Protein AF-A0A3D8RU20-F1 (afdb_monomer)

Structure (mmCIF, N/CA/C/O backbone):
data_AF-A0A3D8RU20-F1
#
_entry.id   AF-A0A3D8RU20-F1
#
loop_
_atom_site.group_PDB
_atom_site.id
_atom_site.type_symbol
_atom_site.label_atom_id
_atom_site.label_alt_id
_atom_site.label_comp_id
_atom_site.label_asym_id
_atom_site.label_entity_id
_atom_site.label_seq_id
_atom_site.pdbx_PDB_ins_code
_atom_site.Cartn_x
_atom_site.Cartn_y
_atom_site.Cartn_z
_atom_site.occupancy
_atom_site.B_iso_or_equiv
_atom_site.auth_seq_id
_atom_site.auth_comp_id
_atom_site.auth_asym_id
_atom_site.auth_atom_id
_atom_site.pdbx_PDB_model_num
ATOM 1 N N . MET A 1 1 ? 25.509 14.868 23.392 1.00 33.69 1 MET A N 1
ATOM 2 C CA . MET A 1 1 ? 24.143 14.525 22.957 1.00 33.69 1 MET A CA 1
ATOM 3 C C . MET A 1 1 ? 24.293 13.916 21.586 1.00 33.69 1 MET A C 1
ATOM 5 O O . MET A 1 1 ? 24.404 14.651 20.616 1.00 33.69 1 MET A O 1
ATOM 9 N N . GLU A 1 2 ? 24.450 12.599 21.534 1.00 31.25 2 GLU A N 1
ATOM 10 C CA . GLU A 1 2 ? 24.394 11.876 20.267 1.00 31.25 2 GLU A CA 1
ATOM 11 C C . GLU A 1 2 ? 22.941 11.932 19.803 1.00 31.25 2 GLU A C 1
ATOM 13 O O . GLU A 1 2 ? 22.034 11.571 20.554 1.00 31.25 2 GLU A O 1
ATOM 18 N N . ALA A 1 3 ? 22.708 12.494 18.618 1.00 33.75 3 ALA A N 1
ATOM 19 C CA . ALA A 1 3 ? 21.417 12.387 17.970 1.00 33.75 3 ALA A CA 1
ATOM 20 C C . ALA A 1 3 ? 21.208 10.898 17.687 1.00 33.75 3 ALA A C 1
ATOM 22 O O . ALA A 1 3 ? 21.936 10.328 16.879 1.00 33.75 3 ALA A O 1
ATOM 23 N N . THR A 1 4 ? 20.275 10.259 18.393 1.00 39.59 4 THR A N 1
ATOM 24 C CA . THR A 1 4 ? 19.765 8.935 18.028 1.00 39.59 4 THR A CA 1
ATOM 25 C C . THR A 1 4 ? 19.354 9.009 16.564 1.00 39.59 4 THR A C 1
ATOM 27 O O . THR A 1 4 ? 18.347 9.641 16.245 1.00 39.59 4 THR A O 1
ATOM 30 N N . GLN A 1 5 ? 20.177 8.448 15.676 1.00 48.97 5 GLN A N 1
ATOM 31 C CA . GLN A 1 5 ? 19.834 8.302 14.270 1.00 48.97 5 GLN A CA 1
ATOM 32 C C . GLN A 1 5 ? 18.537 7.499 14.219 1.00 48.97 5 GLN A C 1
ATOM 34 O O . GLN A 1 5 ? 18.456 6.382 14.730 1.00 48.97 5 GLN A O 1
ATOM 39 N N . PHE A 1 6 ? 17.496 8.139 13.705 1.00 54.12 6 PHE A N 1
ATOM 40 C CA . PHE A 1 6 ? 16.166 7.572 13.584 1.00 54.12 6 PHE A CA 1
ATOM 41 C C . PHE A 1 6 ? 16.226 6.550 12.449 1.00 54.12 6 PHE A C 1
ATOM 43 O O . PHE A 1 6 ? 16.264 6.942 11.285 1.00 54.12 6 PHE A O 1
ATOM 50 N N . THR A 1 7 ? 16.342 5.260 12.774 1.00 73.94 7 THR A N 1
ATOM 51 C CA . THR A 1 7 ? 16.378 4.214 11.745 1.00 73.94 7 THR A CA 1
ATOM 52 C C . THR A 1 7 ? 14.969 3.662 11.492 1.00 73.94 7 THR A C 1
ATOM 54 O O . THR A 1 7 ? 14.186 3.541 12.443 1.00 73.94 7 THR A O 1
ATOM 57 N N . PRO A 1 8 ? 14.618 3.315 10.240 1.00 75.56 8 PRO A N 1
ATOM 58 C CA . PRO A 1 8 ? 13.317 2.732 9.895 1.00 75.56 8 PRO A CA 1
ATOM 59 C C . PRO A 1 8 ? 12.941 1.518 10.758 1.00 75.56 8 PRO A C 1
ATOM 61 O O . PRO A 1 8 ? 11.788 1.373 11.175 1.00 75.56 8 PRO A O 1
ATOM 64 N N . SER A 1 9 ? 13.916 0.660 11.083 1.00 78.62 9 SER A N 1
ATOM 65 C CA . SER A 1 9 ? 13.703 -0.520 11.932 1.00 78.62 9 SER A CA 1
ATOM 66 C C . SER A 1 9 ? 13.341 -0.148 13.374 1.00 78.62 9 SER A C 1
ATOM 68 O O . SER A 1 9 ? 12.505 -0.806 14.011 1.00 78.62 9 SER A O 1
ATOM 70 N N . ALA A 1 10 ? 13.910 0.945 13.896 1.00 82.19 10 ALA A N 1
ATOM 71 C CA . ALA A 1 10 ? 13.562 1.459 15.216 1.00 82.19 10 ALA A CA 1
ATOM 72 C C . ALA A 1 10 ? 12.115 1.974 15.248 1.00 82.19 10 ALA A C 1
ATOM 74 O O . ALA A 1 10 ? 11.382 1.661 16.188 1.00 82.19 10 ALA A O 1
ATOM 75 N N . SER A 1 11 ? 11.675 2.690 14.208 1.00 84.38 11 SER A N 1
ATOM 76 C CA . SER A 1 11 ? 10.287 3.157 14.081 1.00 84.38 11 SER A CA 1
ATOM 77 C C . SER A 1 11 ? 9.297 1.994 13.972 1.00 84.38 11 SER A C 1
ATOM 79 O O . SER A 1 11 ? 8.280 1.992 14.663 1.00 84.38 11 SER A O 1
ATOM 81 N N . CYS A 1 12 ? 9.623 0.953 13.198 1.00 82.19 12 CYS A N 1
ATOM 82 C CA . CYS A 1 12 ? 8.809 -0.265 13.145 1.00 82.19 12 CYS A CA 1
ATOM 83 C C . CYS A 1 12 ? 8.726 -0.959 14.512 1.00 82.19 12 CYS A C 1
ATOM 85 O O . CYS A 1 12 ? 7.658 -1.408 14.914 1.00 82.19 12 CYS A O 1
ATOM 87 N N . SER A 1 13 ? 9.831 -1.019 15.261 1.00 86.56 13 SER A N 1
ATOM 88 C CA . SER A 1 13 ? 9.846 -1.620 16.603 1.00 86.56 13 SER A CA 1
ATOM 89 C C . SER A 1 13 ? 8.970 -0.850 17.599 1.00 86.56 13 SER A C 1
ATOM 91 O O . SER A 1 13 ? 8.303 -1.463 18.430 1.00 86.56 13 SER A O 1
ATOM 93 N N . GLN A 1 14 ? 8.940 0.483 17.505 1.00 88.12 14 GLN A N 1
ATOM 94 C CA . GLN A 1 14 ? 8.035 1.315 18.305 1.00 88.12 14 GLN A CA 1
ATOM 95 C C . GLN A 1 14 ? 6.568 1.059 17.941 1.00 88.12 14 GLN A C 1
ATOM 97 O O . GLN A 1 14 ? 5.743 0.886 18.837 1.00 88.12 14 GLN A O 1
ATOM 102 N N . LEU A 1 15 ? 6.257 0.978 16.643 1.00 88.88 15 LEU A N 1
ATOM 103 C CA . LEU A 1 15 ? 4.913 0.668 16.157 1.00 88.88 15 LEU A CA 1
ATOM 104 C C . LEU A 1 15 ? 4.437 -0.716 16.628 1.00 88.88 15 LEU A C 1
ATOM 106 O O . LEU A 1 15 ? 3.318 -0.828 17.118 1.00 88.88 15 LEU A O 1
ATOM 110 N N . LEU A 1 16 ? 5.287 -1.747 16.551 1.00 87.81 16 LEU A N 1
ATOM 111 C CA . LEU A 1 16 ? 4.971 -3.085 17.072 1.00 87.81 16 LEU A CA 1
ATOM 112 C C . LEU A 1 16 ? 4.630 -3.042 18.565 1.00 87.81 16 LEU A C 1
ATOM 114 O O . LEU A 1 16 ? 3.607 -3.583 18.971 1.00 87.81 16 LEU A O 1
ATOM 118 N N . GLY A 1 17 ? 5.418 -2.315 19.365 1.00 86.75 17 GLY A N 1
ATOM 119 C CA . GLY A 1 17 ? 5.130 -2.137 20.790 1.00 86.75 17 GLY A CA 1
ATOM 120 C C . GLY A 1 17 ? 3.783 -1.453 21.059 1.00 86.75 17 GLY A C 1
ATOM 121 O O . GLY A 1 17 ? 3.065 -1.849 21.977 1.00 86.75 17 GLY A O 1
ATOM 122 N N . ALA A 1 18 ? 3.406 -0.461 20.245 1.00 88.12 18 ALA A N 1
ATOM 123 C CA . ALA A 1 18 ? 2.099 0.191 20.345 1.00 88.12 18 ALA A CA 1
ATOM 124 C C . ALA A 1 18 ? 0.946 -0.756 19.964 1.00 88.12 18 ALA A C 1
ATOM 126 O O . ALA A 1 18 ? -0.093 -0.760 20.625 1.00 88.12 18 ALA A O 1
ATOM 127 N N . ILE A 1 19 ? 1.135 -1.590 18.936 1.00 86.69 19 ILE A N 1
ATOM 128 C CA . ILE A 1 19 ? 0.155 -2.605 18.528 1.00 86.69 19 ILE A CA 1
ATOM 129 C C . ILE A 1 19 ? -0.031 -3.654 19.633 1.00 86.69 19 ILE A C 1
ATOM 131 O O . ILE A 1 19 ? -1.168 -3.961 19.990 1.00 86.69 19 ILE A O 1
ATOM 135 N N . ASP A 1 20 ? 1.055 -4.150 20.230 1.00 88.06 20 ASP A N 1
ATOM 136 C CA . ASP A 1 20 ? 0.998 -5.106 21.343 1.00 88.06 20 ASP A CA 1
ATOM 137 C C . ASP A 1 20 ? 0.225 -4.543 22.540 1.00 88.06 20 ASP A C 1
ATOM 139 O O . ASP A 1 20 ? -0.611 -5.226 23.140 1.00 88.06 20 ASP A O 1
ATOM 143 N N . GLN A 1 21 ? 0.466 -3.273 22.875 1.00 88.12 21 GLN A N 1
ATOM 144 C CA . GLN A 1 21 ? -0.264 -2.583 23.936 1.00 88.12 21 GLN A CA 1
ATOM 145 C C . GLN A 1 21 ? -1.762 -2.456 23.615 1.00 88.12 21 GLN A C 1
ATOM 147 O O . GLN A 1 21 ? -2.601 -2.614 24.512 1.00 88.12 21 GLN A O 1
ATOM 152 N N . ALA A 1 22 ? -2.113 -2.202 22.352 1.00 85.38 22 ALA A N 1
ATOM 153 C CA . ALA A 1 22 ? -3.503 -2.122 21.919 1.00 85.38 22 ALA A CA 1
ATOM 154 C C . ALA A 1 22 ? -4.210 -3.483 22.002 1.00 85.38 22 ALA A C 1
ATOM 156 O O . ALA A 1 22 ? -5.307 -3.579 22.557 1.00 85.38 22 ALA A O 1
ATOM 157 N N . ILE A 1 23 ? -3.551 -4.561 21.563 1.00 86.69 23 ILE A N 1
ATOM 158 C CA . ILE A 1 23 ? -4.065 -5.934 21.692 1.00 86.69 23 ILE A CA 1
ATOM 159 C C . ILE A 1 23 ? -4.314 -6.282 23.165 1.00 86.69 23 ILE A C 1
ATOM 161 O O . ILE A 1 23 ? -5.376 -6.805 23.502 1.00 86.69 23 ILE A O 1
ATOM 165 N N . GLN A 1 24 ? -3.378 -5.956 24.061 1.00 86.56 24 GLN A N 1
ATOM 166 C CA . GLN A 1 24 ? -3.549 -6.187 25.501 1.00 86.56 24 GLN A CA 1
ATOM 167 C C . GLN A 1 24 ? -4.724 -5.394 26.084 1.00 86.56 24 GLN A C 1
ATOM 169 O O . GLN A 1 24 ? -5.445 -5.897 26.945 1.00 86.56 24 GLN A O 1
ATOM 174 N N . SER A 1 25 ? -4.942 -4.165 25.611 1.00 84.44 25 SER A N 1
ATOM 175 C CA . SER A 1 25 ? -6.056 -3.323 26.061 1.00 84.44 25 SER A CA 1
ATOM 176 C C . SER A 1 25 ? -7.413 -3.892 25.645 1.00 84.44 25 SER A C 1
ATOM 178 O O . SER A 1 25 ? -8.358 -3.833 26.428 1.00 84.44 25 SER A O 1
ATOM 180 N N . LEU A 1 26 ? -7.492 -4.525 24.471 1.00 84.81 26 LEU A N 1
ATOM 181 C CA . LEU A 1 26 ? -8.700 -5.199 23.980 1.00 84.81 26 LEU A CA 1
ATOM 182 C C . LEU A 1 26 ? -9.039 -6.500 24.724 1.00 84.81 26 LEU A C 1
ATOM 184 O O . LEU A 1 26 ? -10.180 -6.948 24.672 1.00 84.81 26 LEU A O 1
ATOM 188 N N . GLN A 1 27 ? -8.078 -7.105 25.428 1.00 84.62 27 GLN A N 1
ATOM 189 C CA . GLN A 1 27 ? -8.288 -8.322 26.228 1.00 84.62 27 GLN A CA 1
ATOM 190 C C . GLN A 1 27 ? -8.884 -8.044 27.618 1.00 84.62 27 GLN A C 1
ATOM 192 O O . GLN A 1 27 ? -9.077 -8.974 28.407 1.00 84.62 27 GLN A O 1
ATOM 197 N N . ARG A 1 28 ? -9.164 -6.777 27.949 1.00 81.31 28 ARG A N 1
ATOM 198 C CA . ARG A 1 28 ? -9.781 -6.396 29.221 1.00 81.31 28 ARG A CA 1
ATOM 199 C C . ARG A 1 28 ? -11.200 -6.980 29.319 1.00 81.31 28 ARG A C 1
ATOM 201 O O . ARG A 1 28 ? -12.021 -6.719 28.444 1.00 81.31 28 ARG A O 1
ATOM 208 N N . PRO A 1 29 ? -11.513 -7.766 30.366 1.00 70.50 29 PRO A N 1
ATOM 209 C CA . PRO A 1 29 ? -12.795 -8.467 30.483 1.00 70.50 29 PRO A CA 1
ATOM 210 C C . PRO A 1 29 ? -13.988 -7.528 30.718 1.00 70.50 29 PRO A C 1
ATOM 212 O O . PRO A 1 29 ? -15.132 -7.945 30.577 1.00 70.50 29 PRO A O 1
ATOM 215 N N . ASP A 1 30 ? -13.715 -6.288 31.113 1.00 74.81 30 ASP A N 1
ATOM 216 C CA . ASP A 1 30 ? -14.655 -5.201 31.373 1.00 74.81 30 ASP A CA 1
ATOM 217 C C . ASP A 1 30 ? -14.847 -4.259 30.173 1.00 74.81 30 ASP A C 1
ATOM 219 O O . ASP A 1 30 ? -15.629 -3.315 30.257 1.00 74.81 30 ASP A O 1
ATOM 223 N N . LEU A 1 31 ? -14.155 -4.505 29.055 1.00 78.19 31 LEU A N 1
ATOM 224 C CA . LEU A 1 31 ? -14.249 -3.665 27.869 1.00 78.19 31 LEU A CA 1
ATOM 225 C C . LEU A 1 31 ? -15.426 -4.086 26.981 1.00 78.19 31 LEU A C 1
ATOM 227 O O . LEU A 1 31 ? -15.364 -5.089 26.270 1.00 78.19 31 LEU A O 1
ATOM 231 N N . GLU A 1 32 ? -16.469 -3.261 26.959 1.00 76.12 32 GLU A N 1
ATOM 232 C CA . GLU A 1 32 ? -17.552 -3.352 25.981 1.00 76.12 32 GLU A CA 1
ATOM 233 C C . GLU A 1 32 ? -17.447 -2.184 24.995 1.00 76.12 32 GLU A C 1
ATOM 235 O O . GLU A 1 32 ? -17.671 -1.028 25.349 1.00 76.12 32 GLU A O 1
ATOM 240 N N . LEU A 1 33 ? -17.087 -2.487 23.746 1.00 77.50 33 LEU A N 1
ATOM 241 C CA . LEU A 1 33 ? -17.068 -1.503 22.664 1.00 77.50 33 LEU A CA 1
ATOM 242 C C . LEU A 1 33 ? -18.414 -1.482 21.945 1.00 77.50 33 LEU A C 1
ATOM 244 O O . LEU A 1 33 ? -19.024 -2.524 21.686 1.00 77.50 33 LEU A O 1
ATOM 248 N N . THR A 1 34 ? -18.861 -0.286 21.574 1.00 72.06 34 THR A N 1
ATOM 249 C CA . THR A 1 34 ? -20.094 -0.130 20.798 1.00 72.06 34 THR A CA 1
ATOM 250 C C . THR A 1 34 ? -19.810 -0.193 19.299 1.00 72.06 34 THR A C 1
ATOM 252 O O . THR A 1 34 ? -18.846 0.375 18.795 1.00 72.06 34 THR A O 1
ATOM 255 N N . GLY A 1 35 ? -20.642 -0.948 18.573 1.00 67.62 35 GLY A N 1
ATOM 256 C CA . GLY A 1 35 ? -20.684 -0.979 17.106 1.00 67.62 35 GLY A CA 1
ATOM 257 C C . GLY A 1 35 ? -19.527 -1.671 16.365 1.00 67.62 35 GLY A C 1
ATOM 258 O O . GLY A 1 35 ? -19.682 -1.984 15.179 1.00 67.62 35 GLY A O 1
ATOM 259 N N . ILE A 1 36 ? -18.442 -2.037 17.054 1.00 77.31 36 ILE A N 1
ATOM 260 C CA . ILE A 1 36 ? -17.404 -2.956 16.572 1.00 77.31 36 ILE A CA 1
ATOM 261 C C . ILE A 1 36 ? -17.080 -4.009 17.643 1.00 77.31 36 ILE A C 1
ATOM 263 O O . ILE A 1 36 ? -16.956 -3.704 18.822 1.00 77.31 36 ILE A O 1
ATOM 267 N N . SER A 1 37 ? -16.923 -5.266 17.216 1.00 83.31 37 SER A N 1
ATOM 268 C CA . SER A 1 37 ? -16.488 -6.357 18.096 1.00 83.31 37 SER A CA 1
ATOM 269 C C . SER A 1 37 ? -15.001 -6.213 18.439 1.00 83.31 37 SER A C 1
ATOM 271 O O . SER A 1 37 ? -14.170 -6.038 17.544 1.00 83.31 37 SER A O 1
ATOM 273 N N . THR A 1 38 ? -14.671 -6.347 19.724 1.00 83.69 38 THR A N 1
ATOM 274 C CA . THR A 1 38 ? -13.293 -6.405 20.237 1.00 83.69 38 THR A CA 1
ATOM 275 C C . THR A 1 38 ? -12.471 -7.491 19.541 1.00 83.69 38 THR A C 1
ATOM 277 O O . THR A 1 38 ? -11.329 -7.233 19.169 1.00 83.69 38 THR A O 1
ATOM 280 N N . ASP A 1 39 ? -13.067 -8.652 19.247 1.00 82.81 39 ASP A N 1
ATOM 281 C CA . ASP A 1 39 ? -12.419 -9.741 18.500 1.00 82.81 39 ASP A CA 1
ATOM 282 C C . ASP A 1 39 ? -12.013 -9.309 17.085 1.00 82.81 39 ASP A C 1
ATOM 284 O O . ASP A 1 39 ? -10.935 -9.659 16.601 1.00 82.81 39 ASP A O 1
ATOM 288 N N . ARG A 1 40 ? -12.859 -8.516 16.412 1.00 86.69 40 ARG A N 1
ATOM 289 C CA . ARG A 1 40 ? -12.557 -7.996 15.071 1.00 86.69 40 ARG A CA 1
ATOM 290 C C . ARG A 1 40 ? -11.377 -7.026 15.110 1.00 86.69 40 ARG A C 1
ATOM 292 O O . ARG A 1 40 ? -10.509 -7.118 14.245 1.00 86.69 40 ARG A O 1
ATOM 299 N N . LEU A 1 41 ? -11.336 -6.119 16.087 1.00 86.06 41 LEU A N 1
ATOM 300 C CA . LEU A 1 41 ? -10.206 -5.196 16.247 1.00 86.06 41 LEU A CA 1
ATOM 301 C C . LEU A 1 41 ? -8.928 -5.941 16.616 1.00 86.06 41 LEU A C 1
ATOM 303 O O . LEU A 1 41 ? -7.886 -5.680 16.024 1.00 86.06 41 LEU A O 1
ATOM 307 N N . ALA A 1 42 ? -9.010 -6.903 17.537 1.00 86.94 42 ALA A N 1
ATOM 308 C CA . ALA A 1 42 ? -7.872 -7.725 17.927 1.00 86.94 42 ALA A CA 1
ATOM 309 C C . ALA A 1 42 ? -7.297 -8.474 16.717 1.00 86.94 42 ALA A C 1
ATOM 311 O O . ALA A 1 42 ? -6.084 -8.479 16.518 1.00 86.94 42 ALA A O 1
ATOM 312 N N . TYR A 1 43 ? -8.160 -9.025 15.855 1.00 88.94 43 TYR A N 1
ATOM 313 C CA . TYR A 1 43 ? -7.739 -9.628 14.592 1.00 88.94 43 TYR A CA 1
ATOM 314 C C . TYR A 1 43 ? -7.037 -8.625 13.663 1.00 88.94 43 TYR A C 1
ATOM 316 O O . TYR A 1 43 ? -5.995 -8.945 13.096 1.00 88.94 43 TYR A O 1
ATOM 324 N N . GLN A 1 44 ? -7.575 -7.412 13.506 1.00 88.69 44 GLN A N 1
ATOM 325 C CA . GLN A 1 44 ? -6.963 -6.391 12.650 1.00 88.69 44 GLN A CA 1
ATOM 326 C C . GLN A 1 44 ? -5.594 -5.938 13.173 1.00 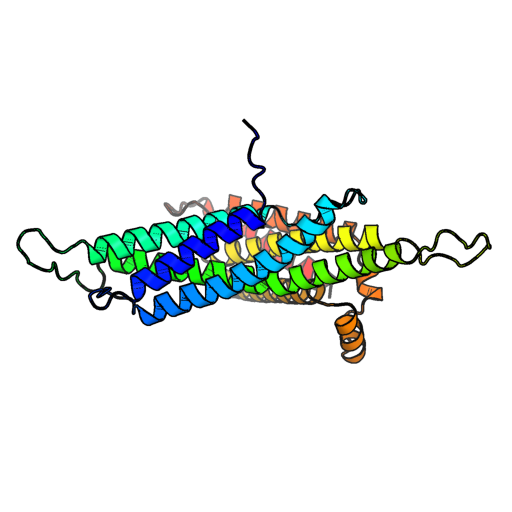88.69 44 GLN A C 1
ATOM 328 O O . GLN A 1 44 ? -4.651 -5.847 12.387 1.00 88.69 44 GLN A O 1
ATOM 333 N N . TYR A 1 45 ? -5.458 -5.719 14.483 1.00 90.44 45 TYR A N 1
ATOM 334 C CA . TYR A 1 45 ? -4.172 -5.418 15.109 1.00 90.44 45 TYR A CA 1
ATOM 335 C C . TYR A 1 45 ? -3.171 -6.562 14.940 1.00 90.44 45 TYR A C 1
ATOM 337 O O . TYR A 1 45 ? -2.033 -6.311 14.554 1.00 90.44 45 TYR A O 1
ATOM 345 N N . GLN A 1 46 ? -3.593 -7.812 15.152 1.00 90.06 46 GLN A N 1
ATOM 346 C CA . GLN A 1 46 ? -2.739 -8.984 14.954 1.00 90.06 46 GLN A CA 1
ATOM 347 C C . GLN A 1 46 ? -2.257 -9.093 13.501 1.00 90.06 46 GLN A C 1
ATOM 349 O O . GLN A 1 46 ? -1.077 -9.316 13.243 1.00 90.06 46 GLN A O 1
ATOM 354 N N . ALA A 1 47 ? -3.156 -8.887 12.540 1.00 89.50 47 ALA A N 1
ATOM 355 C CA . ALA A 1 47 ? -2.811 -8.948 11.128 1.00 89.50 47 ALA A CA 1
ATOM 356 C C . ALA A 1 47 ? -1.886 -7.788 10.706 1.00 89.50 47 ALA A C 1
ATOM 358 O O . ALA A 1 47 ? -0.989 -7.990 9.891 1.00 89.50 47 ALA A O 1
ATOM 359 N N . LEU A 1 48 ? -2.062 -6.583 11.266 1.00 90.56 48 LEU A N 1
ATOM 360 C CA . LEU A 1 48 ? -1.118 -5.478 11.071 1.00 90.56 48 LEU A CA 1
ATOM 361 C C . LEU A 1 48 ? 0.249 -5.801 11.692 1.00 90.56 48 LEU A C 1
ATOM 363 O O . LEU A 1 48 ? 1.271 -5.550 11.059 1.00 90.56 48 LEU A O 1
ATOM 367 N N . HIS A 1 49 ? 0.274 -6.387 12.893 1.00 93.00 49 HIS A N 1
ATOM 368 C CA . HIS A 1 49 ? 1.505 -6.782 13.576 1.00 93.00 49 HIS A CA 1
ATOM 369 C C . HIS A 1 49 ? 2.357 -7.712 12.701 1.00 93.00 49 HIS A C 1
ATOM 371 O O . HIS A 1 49 ? 3.546 -7.468 12.521 1.00 93.00 49 HIS A O 1
ATOM 377 N N . GLU A 1 50 ? 1.767 -8.764 12.126 1.00 90.44 50 GLU A N 1
ATOM 378 C CA . GLU A 1 50 ? 2.476 -9.718 11.253 1.00 90.44 50 GLU A CA 1
ATOM 379 C C . GLU A 1 50 ? 3.127 -9.042 10.034 1.00 90.44 50 GLU A C 1
ATOM 381 O O . GLU A 1 50 ? 4.253 -9.371 9.640 1.00 90.44 50 GLU A O 1
ATOM 386 N N . VAL A 1 51 ? 2.423 -8.071 9.453 1.00 89.06 51 VAL A N 1
ATOM 387 C CA . VAL A 1 51 ? 2.877 -7.312 8.286 1.00 89.06 51 VAL A CA 1
ATOM 388 C C . VAL A 1 51 ? 4.006 -6.340 8.669 1.00 89.06 51 VAL A C 1
ATOM 390 O O . VAL A 1 51 ? 5.040 -6.314 8.000 1.00 89.06 51 VAL A O 1
ATOM 393 N N . VAL A 1 52 ? 3.870 -5.608 9.783 1.00 88.50 52 VAL A N 1
ATOM 394 C CA . VAL A 1 52 ? 4.920 -4.712 10.309 1.00 88.50 52 VAL A CA 1
ATOM 395 C C . VAL A 1 52 ? 6.173 -5.500 10.704 1.00 88.50 52 VAL A C 1
ATOM 397 O O . VAL A 1 52 ? 7.285 -5.063 10.412 1.00 88.50 52 VAL A O 1
ATOM 400 N N . ASP A 1 53 ? 6.027 -6.666 11.340 1.00 88.44 53 ASP A N 1
ATOM 401 C CA . ASP A 1 53 ? 7.167 -7.488 11.762 1.00 88.44 53 ASP A CA 1
ATOM 402 C C . ASP A 1 53 ? 7.942 -8.040 10.559 1.00 88.44 53 ASP A C 1
ATOM 404 O O . ASP A 1 53 ? 9.173 -7.970 10.521 1.00 88.44 53 ASP A O 1
ATOM 408 N N . SER A 1 54 ? 7.221 -8.485 9.525 1.00 87.06 54 SER A N 1
ATOM 409 C CA . SER A 1 54 ? 7.824 -8.884 8.250 1.00 87.06 54 SER A CA 1
ATOM 410 C C . SER A 1 54 ? 8.607 -7.740 7.604 1.00 87.06 54 SER A C 1
ATOM 412 O O . SER A 1 54 ? 9.724 -7.953 7.133 1.00 87.06 54 SER A O 1
ATOM 414 N N . PHE A 1 55 ? 8.050 -6.527 7.598 1.00 87.62 55 PHE A N 1
ATOM 415 C CA . PHE A 1 55 ? 8.721 -5.356 7.034 1.00 87.62 55 PHE A CA 1
ATOM 416 C C . PHE A 1 55 ? 9.962 -4.960 7.841 1.00 87.62 55 PHE A C 1
ATOM 418 O O . PHE A 1 55 ? 11.036 -4.752 7.278 1.00 87.62 55 PHE A O 1
ATOM 425 N N . ARG A 1 56 ? 9.856 -4.956 9.173 1.00 90.25 56 ARG A N 1
ATOM 426 C CA . ARG A 1 56 ? 10.984 -4.714 10.078 1.00 90.25 56 ARG A CA 1
ATOM 427 C C . ARG A 1 56 ? 12.130 -5.695 9.837 1.00 90.25 56 ARG A C 1
ATOM 429 O O . ARG A 1 56 ? 13.286 -5.282 9.839 1.00 90.25 56 ARG A O 1
ATOM 436 N N . ALA A 1 57 ? 11.823 -6.977 9.641 1.00 85.56 57 ALA A N 1
ATOM 437 C CA . ALA A 1 57 ? 12.836 -7.994 9.379 1.00 85.56 57 ALA A CA 1
ATOM 438 C C . ALA A 1 57 ? 13.634 -7.688 8.101 1.00 85.56 57 ALA A C 1
ATOM 440 O O . ALA A 1 57 ? 14.856 -7.798 8.122 1.00 85.56 57 ALA A O 1
ATOM 441 N N . ILE A 1 58 ? 12.966 -7.236 7.033 1.00 83.50 58 ILE A N 1
ATOM 442 C CA . ILE A 1 58 ? 13.613 -6.811 5.780 1.00 83.50 58 ILE A CA 1
ATOM 443 C C . ILE A 1 58 ? 14.539 -5.614 6.031 1.00 83.50 58 ILE A C 1
ATOM 445 O O . ILE A 1 58 ? 15.723 -5.660 5.698 1.00 83.50 58 ILE A O 1
ATOM 449 N N . LEU A 1 59 ? 14.028 -4.570 6.693 1.00 84.12 59 LEU A N 1
ATOM 450 C CA . LEU A 1 59 ? 14.800 -3.367 7.025 1.00 84.12 59 LEU A CA 1
ATOM 451 C C . LEU A 1 59 ? 16.043 -3.686 7.866 1.00 84.12 59 LEU A C 1
ATOM 453 O O . LEU A 1 59 ? 17.112 -3.131 7.628 1.00 84.12 59 LEU A O 1
ATOM 457 N N . ALA A 1 60 ? 15.931 -4.616 8.818 1.00 83.94 60 ALA A N 1
ATOM 458 C CA . ALA A 1 60 ? 17.051 -5.029 9.657 1.00 83.94 60 ALA A CA 1
ATOM 459 C C . ALA A 1 60 ? 18.195 -5.675 8.855 1.00 83.94 60 ALA A C 1
ATOM 461 O O . ALA A 1 60 ? 19.357 -5.534 9.237 1.00 83.94 60 ALA A O 1
ATOM 462 N N . VAL A 1 61 ? 17.898 -6.368 7.749 1.00 82.19 61 VAL A N 1
ATOM 463 C CA . VAL A 1 61 ? 18.941 -6.927 6.874 1.00 82.19 61 VAL A CA 1
ATOM 464 C C . VAL A 1 61 ? 19.692 -5.807 6.156 1.00 82.19 61 VAL A C 1
ATOM 466 O O . VAL A 1 61 ? 20.924 -5.807 6.170 1.00 82.19 61 VAL A O 1
ATOM 469 N N . TYR A 1 62 ? 18.974 -4.823 5.609 1.00 77.62 62 TYR A N 1
ATOM 470 C CA . TYR A 1 62 ? 19.589 -3.657 4.971 1.00 77.62 62 TYR A CA 1
ATOM 471 C C . TYR A 1 62 ? 20.455 -2.845 5.948 1.00 77.62 62 TYR A C 1
ATOM 473 O O . TYR A 1 62 ? 21.611 -2.564 5.644 1.00 77.62 62 TYR A O 1
ATOM 481 N N . GLU A 1 63 ? 19.954 -2.550 7.153 1.00 79.88 63 GLU A N 1
ATOM 482 C CA . GLU A 1 63 ? 20.707 -1.810 8.182 1.00 79.88 63 GLU A CA 1
ATOM 483 C C . GLU A 1 63 ? 21.984 -2.548 8.630 1.00 79.88 63 GLU A C 1
ATOM 485 O O . GLU A 1 63 ? 23.014 -1.924 8.903 1.00 79.88 63 GLU A O 1
ATOM 490 N N . ASN A 1 64 ? 21.940 -3.882 8.721 1.00 78.88 64 ASN A N 1
ATOM 491 C CA . ASN A 1 64 ? 23.117 -4.682 9.067 1.00 78.88 64 ASN A CA 1
ATOM 492 C C . ASN A 1 64 ? 24.186 -4.638 7.969 1.00 78.88 64 ASN A C 1
ATOM 494 O O . ASN A 1 64 ? 25.375 -4.626 8.288 1.00 78.88 64 ASN A O 1
ATOM 498 N N . HIS A 1 65 ? 23.776 -4.587 6.700 1.00 71.44 65 HIS A N 1
ATOM 499 C CA . HIS A 1 65 ? 24.695 -4.439 5.574 1.00 71.44 65 HIS A CA 1
ATOM 500 C C . HIS A 1 65 ? 25.279 -3.022 5.474 1.00 71.44 65 HIS A C 1
ATOM 502 O O . HIS A 1 65 ? 26.479 -2.890 5.249 1.00 71.44 65 HIS A O 1
ATOM 508 N N . GLU A 1 66 ? 24.486 -1.973 5.716 1.00 68.38 66 GLU A N 1
ATOM 509 C CA . GLU A 1 66 ? 24.954 -0.575 5.702 1.00 68.38 66 GLU A CA 1
ATOM 510 C C . GLU A 1 66 ? 26.031 -0.316 6.773 1.00 68.38 66 GLU A C 1
ATOM 512 O O . GLU A 1 66 ? 27.030 0.360 6.530 1.00 68.38 66 GLU A O 1
ATOM 517 N N . ARG A 1 67 ? 25.891 -0.934 7.955 1.00 65.25 67 ARG A N 1
ATOM 518 C CA . ARG A 1 67 ? 26.898 -0.866 9.031 1.00 65.25 67 ARG A CA 1
ATOM 519 C C . ARG A 1 67 ? 28.205 -1.600 8.724 1.00 65.25 67 ARG A C 1
ATOM 521 O O . ARG A 1 67 ? 29.169 -1.414 9.461 1.00 65.25 67 ARG A O 1
ATOM 528 N N . SER A 1 68 ? 28.248 -2.437 7.689 1.00 61.94 68 SER A N 1
ATOM 529 C CA . SER A 1 68 ? 29.430 -3.232 7.339 1.00 61.94 68 SER A CA 1
ATOM 530 C C . SER A 1 68 ? 30.498 -2.446 6.551 1.00 61.94 68 SER A C 1
ATOM 532 O O . SER A 1 68 ? 31.492 -3.044 6.153 1.00 61.94 68 SER A O 1
ATOM 534 N N . GLU A 1 69 ? 30.319 -1.133 6.337 1.00 53.81 69 GLU A N 1
ATOM 535 C CA . GLU A 1 69 ? 31.271 -0.158 5.749 1.00 53.81 69 GLU A CA 1
ATOM 536 C C . GLU A 1 69 ? 31.845 -0.454 4.341 1.00 53.81 69 GLU A C 1
ATOM 538 O O . GLU A 1 69 ? 32.557 0.387 3.796 1.00 53.81 69 GLU A O 1
ATOM 543 N N . GLU A 1 70 ? 31.535 -1.581 3.696 1.00 52.78 70 GLU A N 1
ATOM 544 C CA . GLU A 1 70 ? 32.206 -1.974 2.442 1.00 52.78 70 GLU A CA 1
ATOM 545 C C . GLU A 1 70 ? 31.517 -1.540 1.135 1.00 52.78 70 GLU A C 1
ATOM 547 O O . GLU A 1 70 ? 32.065 -1.794 0.062 1.00 52.78 70 GLU A O 1
ATOM 552 N N . LEU A 1 71 ? 30.348 -0.885 1.163 1.00 53.28 71 LEU A N 1
ATOM 553 C CA . LEU A 1 71 ? 29.556 -0.670 -0.058 1.00 53.28 71 LEU A CA 1
ATOM 554 C C . LEU A 1 71 ? 28.935 0.729 -0.156 1.00 53.28 71 LEU A C 1
ATOM 556 O O . LEU A 1 71 ? 28.183 1.157 0.713 1.00 53.28 71 LEU A O 1
ATOM 560 N N . ASP A 1 72 ? 29.201 1.400 -1.280 1.00 54.31 72 ASP A N 1
ATOM 561 C CA . ASP A 1 72 ? 28.543 2.633 -1.741 1.00 54.31 72 ASP A CA 1
ATOM 562 C C . ASP A 1 72 ? 27.158 2.303 -2.333 1.00 54.31 72 ASP A C 1
ATOM 564 O O . ASP A 1 72 ? 26.858 2.586 -3.492 1.00 54.31 72 ASP A O 1
ATOM 568 N N . TYR A 1 73 ? 26.336 1.579 -1.569 1.00 54.00 73 TYR A N 1
ATOM 569 C CA . TYR A 1 73 ? 24.981 1.213 -1.966 1.00 54.00 73 TYR A CA 1
ATOM 570 C C . TYR A 1 73 ? 24.001 1.639 -0.879 1.00 54.00 73 TYR A C 1
ATOM 572 O O . TYR A 1 73 ? 23.976 1.080 0.217 1.00 54.00 73 TYR A O 1
ATOM 580 N N . SER A 1 74 ? 23.185 2.642 -1.198 1.00 56.62 74 SER A N 1
ATOM 581 C CA . SER A 1 74 ? 22.047 3.024 -0.370 1.00 56.62 74 SER A CA 1
ATOM 582 C C . SER A 1 74 ? 20.882 2.097 -0.722 1.00 56.62 74 SER A C 1
ATOM 584 O O . SER A 1 74 ? 20.506 2.042 -1.897 1.00 56.62 74 SER A O 1
ATOM 586 N N . PRO A 1 75 ? 20.323 1.343 0.241 1.00 56.62 75 PRO A N 1
ATOM 587 C CA . PRO A 1 75 ? 19.151 0.527 -0.021 1.00 56.62 75 PRO A CA 1
ATOM 588 C C . PRO A 1 75 ? 18.019 1.425 -0.512 1.00 56.62 75 PRO A C 1
ATOM 590 O O . PRO A 1 75 ? 17.702 2.439 0.113 1.00 56.62 75 PRO A O 1
ATOM 593 N N . VAL A 1 76 ? 17.409 1.057 -1.637 1.00 60.62 76 VAL A N 1
ATOM 594 C CA . VAL A 1 76 ? 16.300 1.816 -2.223 1.00 60.62 76 VAL A CA 1
ATOM 595 C C . VAL A 1 76 ? 15.017 1.433 -1.512 1.00 60.62 76 VAL A C 1
ATOM 597 O O . VAL A 1 76 ? 14.151 0.732 -2.016 1.00 60.62 76 VAL A O 1
ATOM 600 N N . ILE A 1 77 ? 14.945 1.878 -0.263 1.00 64.81 77 ILE A N 1
ATOM 601 C CA . ILE A 1 77 ? 13.711 1.895 0.502 1.00 64.81 77 ILE A CA 1
ATOM 602 C C . ILE A 1 77 ? 12.958 3.136 0.044 1.00 64.81 77 ILE A C 1
ATOM 604 O O . ILE A 1 77 ? 13.458 4.257 0.167 1.00 64.81 77 ILE A O 1
ATOM 608 N N . ASP A 1 78 ? 11.762 2.927 -0.495 1.00 68.75 78 ASP A N 1
ATOM 609 C CA . ASP A 1 78 ? 10.901 4.021 -0.914 1.00 68.75 78 ASP A CA 1
ATOM 610 C C . ASP A 1 78 ? 10.630 4.983 0.270 1.00 68.75 78 ASP A C 1
ATOM 612 O O . ASP A 1 78 ? 10.201 4.540 1.343 1.00 68.75 78 ASP A O 1
ATOM 616 N N . PRO A 1 79 ? 10.873 6.300 0.124 1.00 68.81 79 PRO A N 1
ATOM 617 C CA . PRO A 1 79 ? 10.606 7.280 1.175 1.00 68.81 79 PRO A CA 1
ATOM 618 C C . PRO A 1 79 ? 9.166 7.254 1.707 1.00 68.81 79 PRO A C 1
ATOM 620 O O . PRO A 1 79 ? 8.937 7.577 2.874 1.00 68.81 79 PRO A O 1
ATOM 623 N N . THR A 1 80 ? 8.201 6.832 0.889 1.00 75.50 80 THR A N 1
ATOM 624 C CA . THR A 1 80 ? 6.789 6.704 1.276 1.00 75.50 80 THR A CA 1
ATOM 625 C C . THR A 1 80 ? 6.567 5.694 2.402 1.00 75.50 80 THR A C 1
ATOM 627 O O . THR A 1 80 ? 5.580 5.797 3.133 1.00 75.50 80 THR A O 1
ATOM 630 N N . PHE A 1 81 ? 7.498 4.761 2.639 1.00 80.25 81 PHE A N 1
ATOM 631 C CA . PHE A 1 81 ? 7.403 3.845 3.775 1.00 80.25 81 PHE A CA 1
ATOM 632 C C . PHE A 1 81 ? 7.514 4.561 5.123 1.00 80.25 81 PHE A C 1
ATOM 634 O O . PHE A 1 81 ? 6.907 4.117 6.097 1.00 80.25 81 PHE A O 1
ATOM 641 N N . PHE A 1 82 ? 8.233 5.685 5.202 1.00 79.81 82 PHE A N 1
ATOM 642 C CA . PHE A 1 82 ? 8.265 6.488 6.427 1.00 79.81 82 PHE A CA 1
ATOM 643 C C . PHE A 1 82 ? 6.904 7.118 6.711 1.00 79.81 82 PHE A C 1
ATOM 645 O O . PHE A 1 82 ? 6.426 7.061 7.847 1.00 79.81 82 PHE A O 1
ATOM 652 N N . ASP A 1 83 ? 6.261 7.652 5.673 1.00 81.56 83 ASP A N 1
ATOM 653 C CA . ASP A 1 83 ? 4.910 8.201 5.766 1.00 81.56 83 ASP A CA 1
ATOM 654 C C . ASP A 1 83 ? 3.912 7.105 6.150 1.00 81.56 83 ASP A C 1
ATOM 656 O O . ASP A 1 83 ? 3.051 7.314 7.004 1.00 81.56 83 ASP A O 1
ATOM 660 N N . TRP A 1 84 ? 4.072 5.899 5.602 1.00 88.31 84 TRP A N 1
ATOM 661 C CA . TRP A 1 84 ? 3.262 4.744 5.974 1.00 88.31 84 TRP A CA 1
ATOM 662 C C . TRP A 1 84 ? 3.430 4.351 7.452 1.00 88.31 84 TRP A C 1
ATOM 664 O O . TRP 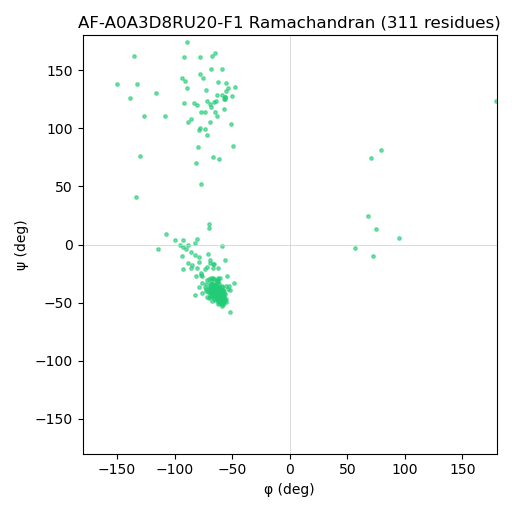A 1 84 ? 2.424 4.185 8.150 1.00 88.31 84 TRP A O 1
ATOM 674 N N . ILE A 1 85 ? 4.665 4.258 7.971 1.00 86.56 85 ILE A N 1
ATOM 675 C CA . ILE A 1 85 ? 4.914 3.958 9.397 1.00 86.56 85 ILE A CA 1
ATOM 676 C C . ILE A 1 85 ? 4.282 5.041 10.282 1.00 86.56 85 ILE A C 1
ATOM 678 O O . ILE A 1 85 ? 3.653 4.725 11.300 1.00 86.56 85 ILE A O 1
ATOM 682 N N . ALA A 1 86 ? 4.432 6.314 9.905 1.00 85.44 86 ALA A N 1
ATOM 683 C CA . ALA A 1 86 ? 3.850 7.437 10.630 1.00 85.44 86 ALA A CA 1
ATOM 684 C C . ALA A 1 86 ? 2.314 7.357 10.644 1.00 85.44 86 ALA A C 1
ATOM 686 O O . ALA A 1 86 ? 1.709 7.410 11.715 1.00 85.44 86 ALA A O 1
ATOM 687 N N . ASN A 1 87 ? 1.690 7.119 9.488 1.00 87.50 87 ASN A N 1
ATOM 688 C CA . ASN A 1 87 ? 0.240 6.973 9.352 1.00 87.50 87 ASN A CA 1
ATOM 689 C C . ASN A 1 87 ? -0.305 5.795 10.169 1.00 87.50 87 ASN A C 1
ATOM 691 O O . ASN A 1 87 ? -1.330 5.934 10.845 1.00 87.50 87 ASN A O 1
ATOM 695 N N . CYS A 1 88 ? 0.389 4.654 10.167 1.00 89.25 88 CYS A N 1
ATOM 696 C CA . CYS A 1 88 ? 0.039 3.515 11.012 1.00 89.25 88 CYS A CA 1
ATOM 697 C C . CYS A 1 88 ? 0.119 3.879 12.494 1.00 89.25 88 CYS A C 1
ATOM 699 O O . CYS A 1 88 ? -0.821 3.618 13.240 1.00 89.25 88 CYS A O 1
ATOM 701 N N . SER A 1 89 ? 1.205 4.532 12.911 1.00 89.62 89 SER A N 1
ATOM 702 C CA . SER A 1 89 ? 1.413 4.946 14.302 1.00 89.62 89 SER A CA 1
ATOM 703 C C . SER A 1 89 ? 0.319 5.901 14.778 1.00 89.62 89 SER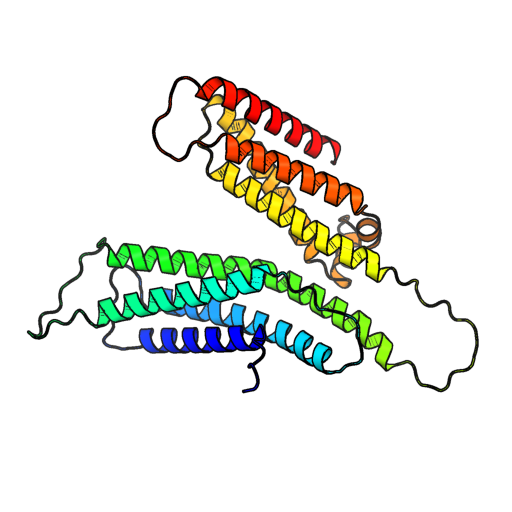 A C 1
ATOM 705 O O . SER A 1 89 ? -0.240 5.713 15.861 1.00 89.62 89 SER A O 1
ATOM 707 N N . THR A 1 90 ? -0.046 6.884 13.951 1.00 89.19 90 THR A N 1
ATOM 708 C CA . THR A 1 90 ? -1.157 7.800 14.228 1.00 89.19 90 THR A CA 1
ATOM 709 C C . THR A 1 90 ? -2.480 7.046 14.312 1.00 89.19 90 THR A C 1
ATOM 711 O O . THR A 1 90 ? -3.212 7.231 15.277 1.00 89.19 90 THR A O 1
ATOM 714 N N . THR A 1 91 ? -2.767 6.151 13.364 1.00 91.00 91 THR A N 1
ATOM 715 C CA . THR A 1 91 ? -4.027 5.386 13.342 1.00 91.00 91 THR A CA 1
ATOM 716 C C . THR A 1 91 ? -4.169 4.499 14.580 1.00 91.00 91 THR A C 1
ATOM 718 O O . THR A 1 91 ? -5.213 4.515 15.231 1.00 91.00 91 THR A O 1
ATOM 721 N N . VAL A 1 92 ? -3.110 3.766 14.946 1.00 90.31 92 VAL A N 1
ATOM 722 C CA . VAL A 1 92 ? -3.064 2.931 16.157 1.00 90.31 92 VAL A CA 1
ATOM 723 C C . VAL A 1 92 ? -3.281 3.783 17.408 1.00 90.31 92 VAL A C 1
ATOM 725 O O . VAL A 1 92 ? -4.090 3.406 18.254 1.00 90.31 92 VAL A O 1
ATOM 728 N N . SER A 1 93 ? -2.618 4.940 17.504 1.00 89.50 93 SER A N 1
ATOM 729 C CA . SER A 1 93 ? -2.742 5.846 18.656 1.00 89.50 93 SER A CA 1
ATOM 730 C C . SER A 1 93 ? -4.148 6.433 18.778 1.00 89.50 93 SER A C 1
ATOM 732 O O . SER A 1 93 ? -4.745 6.360 19.847 1.00 89.50 93 SER A O 1
ATOM 734 N N . CYS A 1 94 ? -4.720 6.948 17.686 1.00 90.19 94 CYS A N 1
ATOM 735 C CA . CYS A 1 94 ? -6.082 7.482 17.684 1.00 90.19 94 CYS A CA 1
ATOM 736 C C . CYS A 1 94 ? -7.116 6.406 18.030 1.00 90.19 94 CYS A C 1
ATOM 738 O O . CYS A 1 94 ? -8.079 6.684 18.741 1.00 90.19 94 CYS A O 1
ATOM 740 N N . MET A 1 95 ? -6.918 5.171 17.561 1.00 88.25 95 MET A N 1
ATOM 741 C CA . MET A 1 95 ? -7.811 4.069 17.909 1.00 88.25 95 MET A CA 1
ATOM 742 C C . MET A 1 95 ? -7.691 3.686 19.384 1.00 88.25 95 MET A C 1
ATOM 744 O O . MET A 1 95 ? -8.711 3.458 20.029 1.00 88.25 95 MET A O 1
ATOM 748 N N . GLN A 1 96 ? -6.479 3.696 19.941 1.00 87.19 96 GLN A N 1
ATOM 749 C CA . GLN A 1 96 ? -6.267 3.472 21.368 1.00 87.19 96 GLN A CA 1
ATOM 750 C C . GLN A 1 96 ? -6.929 4.563 22.224 1.00 87.19 96 GLN A C 1
ATOM 752 O O . GLN A 1 96 ? -7.626 4.240 23.181 1.00 87.19 96 GLN A O 1
ATOM 757 N N . GLU A 1 97 ? -6.780 5.837 21.852 1.00 86.88 97 GLU A N 1
ATOM 758 C CA . GLU A 1 97 ? -7.452 6.953 22.530 1.00 86.88 97 GLU A CA 1
ATOM 759 C C . GLU A 1 97 ? -8.975 6.795 22.521 1.00 86.88 97 GLU A C 1
ATOM 761 O O . GLU A 1 97 ? -9.632 7.075 23.521 1.00 86.88 97 GLU A O 1
ATOM 766 N N . GLU A 1 98 ? -9.549 6.340 21.408 1.00 87.56 98 GLU A N 1
ATOM 767 C CA . GLU A 1 98 ? -10.994 6.155 21.294 1.00 87.56 98 GLU A CA 1
ATOM 768 C C . GLU A 1 98 ? -11.494 4.948 22.102 1.00 87.56 98 GLU A C 1
ATOM 770 O O . GLU A 1 98 ? -12.522 5.039 22.775 1.00 87.56 98 GLU A O 1
ATOM 775 N N . ILE A 1 99 ? -10.731 3.849 22.125 1.00 85.19 99 ILE A N 1
ATOM 776 C CA . ILE A 1 99 ? -10.986 2.702 23.010 1.00 85.19 99 ILE A CA 1
ATOM 777 C C . ILE A 1 99 ? -10.953 3.148 24.477 1.00 85.19 99 ILE A C 1
ATOM 779 O O . ILE A 1 99 ? -11.860 2.814 25.240 1.00 85.19 99 ILE A O 1
ATOM 783 N N . ASP A 1 100 ? -9.947 3.930 24.876 1.00 83.62 100 ASP A N 1
ATOM 784 C CA . ASP A 1 100 ? -9.803 4.405 26.254 1.00 83.62 100 ASP A CA 1
ATOM 785 C C . ASP A 1 100 ? -10.911 5.394 26.649 1.00 83.62 100 ASP A C 1
ATOM 787 O O . ASP A 1 100 ? -11.384 5.352 27.785 1.00 83.62 100 ASP A O 1
ATOM 791 N N . LYS A 1 101 ? -11.391 6.242 25.727 1.00 83.31 101 LYS A N 1
ATOM 792 C CA . LYS A 1 101 ? -12.569 7.097 25.966 1.00 83.31 101 LYS A CA 1
ATOM 793 C C . LYS A 1 101 ? -13.828 6.273 26.217 1.00 83.31 101 LYS A C 1
ATOM 795 O O . LYS A 1 101 ? -14.561 6.578 27.154 1.00 83.31 101 LYS A O 1
ATOM 800 N N . GLN A 1 102 ? -14.068 5.231 25.419 1.00 79.25 102 GLN A N 1
ATOM 801 C CA . GLN A 1 102 ? -15.234 4.361 25.603 1.00 79.25 102 GLN A CA 1
ATOM 802 C C . GLN A 1 102 ? -15.131 3.536 26.890 1.00 79.25 102 GLN A C 1
ATOM 804 O O . GLN A 1 102 ? -16.113 3.414 27.617 1.00 79.25 102 GLN A O 1
ATOM 809 N N . ALA A 1 103 ? -13.933 3.054 27.234 1.00 76.69 103 ALA A N 1
ATOM 810 C CA . ALA A 1 103 ? -13.681 2.375 28.504 1.00 76.69 103 ALA A CA 1
ATOM 811 C C . ALA A 1 103 ? -13.818 3.316 29.720 1.00 76.69 103 ALA A C 1
ATOM 813 O O . ALA A 1 103 ? -14.238 2.899 30.798 1.00 76.69 103 ALA A O 1
ATOM 814 N N . GLY A 1 104 ? -13.445 4.590 29.556 1.00 68.62 104 GLY A N 1
ATOM 815 C CA . GLY A 1 104 ? -13.439 5.620 30.595 1.00 68.62 104 GLY A CA 1
ATOM 816 C C . GLY A 1 104 ? -14.770 6.345 30.808 1.00 68.62 104 GLY A C 1
ATOM 817 O O . GLY A 1 104 ? -14.885 7.092 31.777 1.00 68.62 104 GLY A O 1
ATOM 818 N N . ALA A 1 105 ? -15.788 6.110 29.973 1.00 59.69 105 ALA A N 1
ATOM 819 C CA . ALA A 1 105 ? -17.125 6.713 30.080 1.00 59.69 105 ALA A CA 1
ATOM 820 C C . ALA A 1 105 ? -17.961 6.203 31.281 1.00 59.69 105 ALA A C 1
ATOM 822 O O . ALA A 1 105 ? -19.181 6.377 31.345 1.00 59.69 105 ALA A O 1
ATOM 823 N N . ILE A 1 106 ? -17.315 5.585 32.274 1.00 53.38 106 ILE A N 1
ATOM 824 C CA . ILE A 1 106 ? -17.914 5.274 33.570 1.00 53.38 106 ILE A CA 1
ATOM 825 C C . ILE A 1 106 ? -17.909 6.565 34.396 1.00 53.38 106 ILE A C 1
ATOM 827 O O . ILE A 1 106 ? -16.902 6.950 34.991 1.00 53.38 106 ILE A O 1
ATOM 831 N N . ASN A 1 107 ? -19.051 7.250 34.431 1.00 51.94 107 ASN A N 1
ATOM 832 C CA . ASN A 1 107 ? -19.222 8.464 35.224 1.00 51.94 107 ASN A CA 1
ATOM 833 C C . ASN A 1 107 ? -18.953 8.201 36.719 1.00 51.94 107 ASN A C 1
ATOM 835 O O . ASN A 1 107 ? -19.229 7.115 37.235 1.00 51.94 107 ASN A O 1
ATOM 839 N N . SER A 1 108 ? -18.485 9.225 37.447 1.00 45.97 108 SER A N 1
ATOM 840 C CA . SER A 1 108 ? -18.186 9.173 38.894 1.00 45.97 108 SER A CA 1
ATOM 841 C C . SER A 1 108 ? -19.361 8.735 39.781 1.00 45.97 108 SER A C 1
ATOM 843 O O . SER A 1 108 ? -19.156 8.400 40.946 1.00 45.97 108 SER A O 1
ATOM 845 N N . ASP A 1 109 ? -20.574 8.721 39.227 1.00 51.44 109 ASP A N 1
ATOM 846 C CA . ASP A 1 109 ? -21.810 8.301 39.888 1.00 51.44 109 ASP A CA 1
ATOM 847 C C . ASP A 1 109 ? -22.151 6.812 39.663 1.00 51.44 109 ASP A C 1
ATOM 849 O O . ASP A 1 109 ? -23.199 6.345 40.108 1.00 51.44 109 ASP A O 1
ATOM 853 N N . GLY A 1 110 ? -21.285 6.045 38.987 1.00 52.31 110 GLY A N 1
ATOM 854 C CA . GLY A 1 110 ? -21.478 4.610 38.744 1.00 52.31 110 GLY A CA 1
ATOM 855 C C . GLY A 1 110 ? -22.527 4.281 37.676 1.00 52.31 110 GLY A C 1
ATOM 856 O O . GLY A 1 110 ? -22.944 3.129 37.561 1.00 52.31 110 GLY A O 1
ATOM 857 N N . PHE A 1 111 ? -22.958 5.274 36.895 1.00 47.84 111 PHE A N 1
ATOM 858 C CA . PHE A 1 111 ? -23.824 5.070 35.736 1.00 47.84 111 PHE A CA 1
ATOM 859 C C . PHE A 1 111 ? -22.972 4.891 34.478 1.00 47.84 111 PHE A C 1
ATOM 861 O O . PHE A 1 111 ? -22.190 5.773 34.124 1.00 47.84 111 PHE A O 1
ATOM 868 N N . VAL A 1 112 ? -23.151 3.750 33.811 1.00 55.38 112 VAL A N 1
ATOM 869 C CA . VAL A 1 112 ? -22.625 3.498 32.466 1.00 55.38 112 VAL A CA 1
ATOM 870 C C . VAL A 1 112 ? -23.473 4.311 31.495 1.00 55.38 112 VAL A C 1
ATOM 872 O O . VAL A 1 112 ? -24.678 4.071 31.376 1.00 55.38 112 VAL A O 1
ATOM 875 N N . GLU A 1 113 ? -22.871 5.302 30.843 1.00 55.31 113 GLU A N 1
ATOM 876 C CA . GLU A 1 113 ? -23.518 5.980 29.725 1.00 55.31 113 GLU A CA 1
ATOM 877 C C . GLU A 1 113 ? -23.581 4.980 28.567 1.00 55.31 113 GLU A C 1
ATOM 879 O O . GLU A 1 113 ? -22.565 4.608 27.984 1.00 55.31 113 GLU A O 1
ATOM 884 N N . ILE A 1 114 ? -24.776 4.448 28.303 1.00 55.75 114 ILE A N 1
ATOM 885 C CA . ILE A 1 114 ? -24.991 3.519 27.194 1.00 55.75 114 ILE A CA 1
ATOM 886 C C . ILE A 1 114 ? -24.901 4.349 25.912 1.00 55.75 114 ILE A C 1
ATOM 888 O O . ILE A 1 114 ? -25.892 4.957 25.506 1.00 55.75 114 ILE A O 1
ATOM 892 N N . ALA A 1 115 ? -23.715 4.390 25.302 1.00 55.66 115 ALA A N 1
ATOM 893 C CA . ALA A 1 115 ? -23.536 4.941 23.965 1.00 55.66 115 ALA A CA 1
ATOM 894 C C . ALA A 1 115 ? -24.473 4.197 23.003 1.00 55.66 115 ALA A C 1
ATOM 896 O O . ALA A 1 115 ? -24.526 2.959 22.980 1.00 55.66 115 ALA A O 1
ATOM 897 N N . MET A 1 116 ? -25.282 4.944 22.257 1.00 56.44 116 MET A N 1
ATOM 898 C CA . MET A 1 116 ? -26.206 4.342 21.315 1.00 56.44 116 MET A CA 1
ATOM 899 C C . MET A 1 116 ? -25.440 3.852 20.077 1.00 56.44 116 MET A C 1
ATOM 901 O O . MET A 1 116 ? -24.505 4.505 19.610 1.00 56.44 116 MET A O 1
ATOM 905 N N . PRO A 1 117 ? -25.837 2.710 19.487 1.00 53.47 117 PRO A N 1
ATOM 906 C CA . PRO A 1 117 ? -25.291 2.275 18.207 1.00 53.47 117 PRO A CA 1
ATOM 907 C C . PRO A 1 117 ? -25.492 3.365 17.142 1.00 53.47 117 PRO A C 1
ATOM 909 O O . PRO A 1 117 ? -26.627 3.785 16.909 1.00 53.47 117 PRO A O 1
ATOM 912 N N . GLY A 1 118 ? -24.414 3.791 16.477 1.00 56.06 118 GLY A N 1
ATOM 913 C CA . GLY A 1 118 ? -24.440 4.886 15.499 1.00 56.06 118 GLY A CA 1
ATOM 914 C C . GLY A 1 118 ? -24.065 6.273 16.034 1.00 56.06 118 GLY A C 1
ATOM 915 O O . GLY A 1 118 ? -24.147 7.235 15.269 1.00 56.06 118 GLY A O 1
ATOM 916 N N . ASP A 1 119 ? -23.637 6.384 17.293 1.00 74.19 119 ASP A N 1
ATOM 917 C CA . ASP A 1 119 ? -23.050 7.615 17.830 1.00 74.19 119 ASP A CA 1
ATOM 918 C C . ASP A 1 119 ? -21.689 7.936 17.175 1.00 74.19 119 ASP A C 1
ATOM 920 O O . ASP A 1 119 ? -21.035 7.087 16.562 1.00 74.19 119 ASP A O 1
ATOM 924 N N . GLU A 1 120 ? -21.249 9.190 17.306 1.00 79.81 120 GLU A N 1
ATOM 925 C CA . GLU A 1 120 ? -20.023 9.725 16.690 1.00 79.81 120 GLU A CA 1
ATOM 926 C C . GLU A 1 120 ? -18.772 8.875 16.996 1.00 79.81 120 GLU A C 1
ATOM 928 O O . GLU A 1 120 ? -17.935 8.668 16.116 1.00 79.81 120 GLU A O 1
ATOM 933 N N . ALA A 1 121 ? -18.695 8.301 18.201 1.00 75.69 121 ALA A N 1
ATOM 934 C CA . ALA A 1 121 ? -17.604 7.431 18.647 1.00 75.69 121 ALA A CA 1
ATOM 935 C C . ALA A 1 121 ? -17.570 6.064 17.929 1.00 75.69 121 ALA A C 1
ATOM 937 O O . ALA A 1 121 ? -16.499 5.568 17.577 1.00 75.69 121 ALA A O 1
ATOM 938 N N . ASP A 1 122 ? -18.734 5.461 17.655 1.00 78.75 122 ASP A N 1
ATOM 939 C CA . ASP A 1 122 ? -18.837 4.216 16.876 1.00 78.75 122 ASP A CA 1
ATOM 940 C C . ASP A 1 122 ? -18.399 4.459 15.422 1.00 78.75 122 ASP A C 1
ATOM 942 O O . ASP A 1 122 ? -17.612 3.701 14.848 1.00 78.75 122 ASP A O 1
ATOM 946 N N . LEU A 1 123 ? -18.847 5.572 14.831 1.00 83.69 123 LEU A N 1
ATOM 947 C CA . LEU A 1 123 ? -18.420 5.959 13.487 1.00 83.69 123 LEU A CA 1
ATOM 948 C C . LEU A 1 123 ? -16.906 6.223 13.424 1.00 83.69 123 LEU A C 1
ATOM 950 O O . LEU A 1 123 ? -16.254 5.787 12.473 1.00 83.69 123 LEU A O 1
ATOM 954 N N . ALA A 1 124 ? -16.339 6.884 14.437 1.00 86.25 124 ALA A N 1
ATOM 955 C CA . ALA A 1 124 ? -14.903 7.128 14.536 1.00 86.25 124 ALA A CA 1
ATOM 956 C C . ALA A 1 124 ? -14.102 5.818 14.605 1.00 86.25 124 ALA A C 1
ATOM 958 O O . ALA A 1 124 ? -13.183 5.630 13.804 1.00 86.25 124 ALA A O 1
ATOM 959 N N . LEU A 1 125 ? -14.490 4.876 15.476 1.00 85.62 125 LEU A N 1
ATOM 960 C CA . LEU A 1 125 ? -13.848 3.559 15.561 1.00 85.62 125 LEU A CA 1
ATOM 961 C C . LEU A 1 125 ? -13.942 2.783 14.248 1.00 85.62 125 LEU A C 1
ATOM 963 O O . LEU A 1 125 ? -12.956 2.192 13.815 1.00 85.62 125 LEU A O 1
ATOM 967 N N . LYS A 1 126 ? -15.101 2.796 13.580 1.00 87.62 126 LYS A N 1
ATOM 968 C CA . LYS A 1 126 ? -15.265 2.146 12.270 1.00 87.62 126 LYS A CA 1
ATOM 969 C C . LYS A 1 126 ? -14.341 2.732 11.215 1.00 87.62 126 LYS A C 1
ATOM 971 O O . LYS A 1 126 ? -13.735 1.976 10.459 1.00 87.62 126 LYS A O 1
ATOM 976 N N . ASN A 1 127 ? -14.215 4.054 11.172 1.00 89.12 127 ASN A N 1
ATOM 977 C CA . ASN A 1 127 ? -13.326 4.720 10.229 1.00 89.12 127 ASN A CA 1
ATOM 978 C C . ASN A 1 127 ? -11.859 4.370 10.510 1.00 89.12 127 ASN A C 1
ATOM 980 O O . ASN A 1 127 ? -11.150 3.986 9.586 1.00 89.12 127 ASN A O 1
ATOM 984 N N . LEU A 1 128 ? -11.433 4.400 11.777 1.00 89.75 128 LEU A N 1
ATOM 985 C CA . LEU A 1 128 ? -10.075 4.022 12.182 1.00 89.75 128 LEU A CA 1
ATOM 986 C C . LEU A 1 128 ? -9.771 2.545 11.890 1.00 89.75 128 LEU A C 1
ATOM 988 O O . LEU A 1 128 ? -8.704 2.226 11.371 1.00 89.75 128 LEU A O 1
ATOM 992 N N . ALA A 1 129 ? -10.726 1.649 12.143 1.00 89.06 129 ALA A N 1
ATOM 993 C CA . ALA A 1 129 ? -10.616 0.225 11.835 1.00 89.06 129 ALA A CA 1
ATOM 994 C C . ALA A 1 129 ? -10.489 -0.046 10.327 1.00 89.06 129 ALA A C 1
ATOM 996 O O . ALA A 1 129 ? -9.774 -0.964 9.919 1.00 89.06 129 ALA A O 1
ATOM 997 N N . ASN A 1 130 ? -11.172 0.742 9.491 1.00 89.12 130 ASN A N 1
ATOM 998 C CA . ASN A 1 130 ? -11.018 0.676 8.038 1.00 89.12 130 ASN A CA 1
ATOM 999 C C . ASN A 1 130 ? -9.645 1.209 7.614 1.00 89.12 130 ASN A C 1
ATOM 1001 O O . ASN A 1 130 ? -8.940 0.520 6.887 1.00 89.12 130 ASN A O 1
ATOM 1005 N N . SER A 1 131 ? -9.211 2.359 8.143 1.00 89.81 131 SER A N 1
ATOM 1006 C CA . SER A 1 131 ? -7.872 2.898 7.869 1.00 89.81 131 SER A CA 1
ATOM 1007 C C . SER A 1 131 ? -6.757 1.936 8.280 1.00 89.81 131 SER A C 1
ATOM 1009 O O . SER A 1 131 ? -5.748 1.833 7.586 1.00 89.81 131 SER A O 1
ATOM 1011 N N . LEU A 1 132 ? -6.918 1.200 9.381 1.00 89.38 132 LEU A N 1
ATOM 1012 C CA . LEU A 1 132 ? -5.949 0.190 9.802 1.00 89.38 132 LEU A CA 1
ATOM 1013 C C . LEU A 1 132 ? -5.903 -1.000 8.829 1.00 89.38 132 LEU A C 1
ATOM 1015 O O . LEU A 1 132 ? -4.823 -1.484 8.492 1.00 89.38 132 LEU A O 1
ATOM 1019 N N . ASP A 1 133 ? -7.064 -1.447 8.342 1.00 88.31 133 ASP A N 1
ATOM 1020 C CA . ASP A 1 133 ? -7.153 -2.503 7.331 1.00 88.31 133 ASP A CA 1
ATOM 1021 C C . ASP A 1 133 ? -6.563 -2.072 5.982 1.00 88.31 133 ASP A C 1
ATOM 1023 O O . ASP A 1 133 ? -5.868 -2.859 5.343 1.00 88.31 133 ASP A O 1
ATOM 1027 N N . ASP A 1 134 ? -6.788 -0.825 5.571 1.00 86.94 134 ASP A N 1
ATOM 1028 C CA . ASP A 1 134 ? -6.232 -0.265 4.339 1.00 86.94 134 ASP A CA 1
ATOM 1029 C C . ASP A 1 134 ? -4.705 -0.154 4.424 1.00 86.94 134 ASP A C 1
ATOM 1031 O O . ASP A 1 134 ? -4.005 -0.608 3.519 1.00 86.94 134 ASP A O 1
ATOM 1035 N N . ASN A 1 135 ? -4.168 0.336 5.549 1.00 86.38 135 ASN A N 1
ATOM 1036 C CA . ASN A 1 135 ? -2.722 0.366 5.790 1.00 86.38 135 ASN A CA 1
ATOM 1037 C C . ASN A 1 135 ? -2.100 -1.037 5.771 1.00 86.38 135 ASN A C 1
ATOM 1039 O O . ASN A 1 135 ? -1.017 -1.224 5.211 1.00 86.38 135 ASN A O 1
ATOM 1043 N N . ARG A 1 136 ? -2.786 -2.025 6.362 1.00 91.12 136 ARG A N 1
ATOM 1044 C CA . ARG A 1 136 ? -2.370 -3.431 6.329 1.00 91.12 136 ARG A CA 1
ATOM 1045 C C . ARG A 1 136 ? -2.340 -3.964 4.899 1.00 91.12 136 ARG A C 1
ATOM 1047 O O . ARG A 1 136 ? -1.347 -4.578 4.519 1.00 91.12 136 ARG A O 1
ATOM 1054 N N . LYS A 1 137 ? -3.414 -3.760 4.127 1.00 84.88 137 LYS A N 1
ATOM 1055 C CA . LYS A 1 137 ? -3.506 -4.221 2.732 1.00 84.88 137 LYS A CA 1
ATOM 1056 C C . LYS A 1 137 ? -2.391 -3.624 1.896 1.00 84.88 137 LYS A C 1
ATOM 1058 O O . LYS A 1 137 ? -1.669 -4.384 1.260 1.00 84.88 137 LYS A O 1
ATOM 1063 N N . LEU A 1 138 ? -2.206 -2.308 1.995 1.00 83.31 138 LEU A N 1
ATOM 1064 C CA . LEU A 1 138 ? -1.163 -1.588 1.281 1.00 83.31 138 LEU A CA 1
ATOM 1065 C C . LEU A 1 138 ? 0.197 -2.249 1.514 1.00 83.31 138 LEU A C 1
ATOM 1067 O O . LEU A 1 138 ? 0.809 -2.731 0.568 1.00 83.31 138 LEU A O 1
ATOM 1071 N N . LEU A 1 139 ? 0.641 -2.383 2.768 1.00 84.75 139 LEU A N 1
ATOM 1072 C CA . LEU A 1 139 ? 1.948 -2.991 3.015 1.00 84.75 139 LEU A CA 1
ATOM 1073 C C . LEU A 1 139 ? 1.982 -4.485 2.653 1.00 84.75 13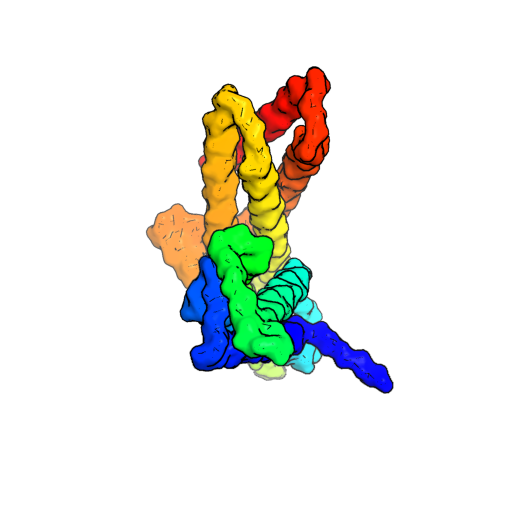9 LEU A C 1
ATOM 1075 O O . LEU A 1 139 ? 3.000 -4.962 2.164 1.00 84.75 139 LEU A O 1
ATOM 1079 N N . SER A 1 140 ? 0.887 -5.230 2.823 1.00 82.75 140 SER A N 1
ATOM 1080 C CA . SER A 1 140 ? 0.840 -6.640 2.411 1.00 82.75 140 SER A CA 1
ATOM 1081 C C . SER A 1 140 ? 1.019 -6.839 0.901 1.00 82.75 140 SER A C 1
ATOM 1083 O O . SER A 1 140 ? 1.592 -7.848 0.499 1.00 82.75 140 SER A O 1
ATOM 1085 N N . GLU A 1 141 ? 0.590 -5.874 0.082 1.00 79.25 141 GLU A N 1
ATOM 1086 C CA . GLU A 1 141 ? 0.823 -5.861 -1.367 1.00 79.25 141 GLU A CA 1
ATOM 1087 C C . GLU A 1 141 ? 2.286 -5.536 -1.707 1.00 79.25 141 GLU A C 1
ATOM 1089 O O . GLU A 1 141 ? 2.834 -6.097 -2.653 1.00 79.25 141 GLU A O 1
ATOM 1094 N N . PHE A 1 142 ? 2.943 -4.685 -0.912 1.00 78.00 142 PHE A N 1
ATOM 1095 C CA . PHE A 1 142 ? 4.345 -4.296 -1.114 1.00 78.00 142 PHE A CA 1
ATOM 1096 C C . PHE A 1 142 ? 5.369 -5.250 -0.478 1.00 78.00 142 PHE A C 1
ATOM 1098 O O . PHE A 1 142 ? 6.529 -5.266 -0.879 1.00 78.00 142 PHE A O 1
ATOM 1105 N N . LEU A 1 143 ? 4.993 -6.074 0.502 1.00 79.25 143 LEU A N 1
ATOM 1106 C CA . LEU A 1 143 ? 5.932 -6.993 1.157 1.00 79.25 143 LEU A CA 1
ATOM 1107 C C . LEU A 1 143 ? 6.604 -7.995 0.202 1.00 79.25 143 LEU A C 1
ATOM 1109 O O . LEU A 1 143 ? 7.813 -8.188 0.335 1.00 79.25 143 LEU A O 1
ATOM 1113 N N . PRO A 1 144 ? 5.890 -8.651 -0.735 1.00 78.00 144 PRO A N 1
ATOM 1114 C CA . PRO A 1 144 ? 6.519 -9.553 -1.699 1.00 78.00 144 PRO A CA 1
ATOM 1115 C C . PRO A 1 144 ? 7.560 -8.841 -2.564 1.00 78.00 144 PRO A C 1
ATOM 1117 O O . PRO A 1 144 ? 8.649 -9.368 -2.768 1.00 78.00 144 PRO A O 1
ATOM 1120 N N . ILE A 1 145 ? 7.243 -7.617 -2.985 1.00 73.69 145 ILE A N 1
ATOM 1121 C CA . ILE A 1 145 ? 8.117 -6.742 -3.763 1.00 73.69 145 ILE A CA 1
ATOM 1122 C C . ILE A 1 145 ? 9.421 -6.473 -2.997 1.00 73.69 145 ILE A C 1
ATOM 1124 O O . ILE A 1 145 ? 10.512 -6.755 -3.483 1.00 73.69 145 ILE A O 1
ATOM 1128 N N . LEU A 1 146 ? 9.309 -6.022 -1.747 1.00 76.44 146 LEU A N 1
ATOM 1129 C CA . LEU A 1 146 ? 10.466 -5.742 -0.894 1.00 76.44 146 LEU A CA 1
ATOM 1130 C C . LEU A 1 146 ? 11.322 -6.982 -0.614 1.00 76.44 146 LEU A C 1
ATOM 1132 O O . LEU A 1 146 ? 12.534 -6.871 -0.447 1.00 76.44 146 LEU A O 1
ATOM 1136 N N . ARG A 1 147 ? 10.705 -8.166 -0.537 1.00 78.88 147 ARG A N 1
ATOM 1137 C CA . ARG A 1 147 ? 11.442 -9.429 -0.396 1.00 78.88 147 ARG A CA 1
ATOM 1138 C C . ARG A 1 147 ? 12.215 -9.769 -1.664 1.00 78.88 147 ARG A C 1
ATOM 1140 O O . ARG A 1 147 ? 13.375 -10.137 -1.543 1.00 78.88 147 ARG A O 1
ATOM 1147 N N . CYS A 1 148 ? 11.612 -9.596 -2.840 1.00 73.19 148 CYS A N 1
ATOM 1148 C CA . CYS A 1 148 ? 12.302 -9.771 -4.118 1.00 73.19 148 CYS A CA 1
ATOM 1149 C C . CYS A 1 148 ? 13.518 -8.840 -4.213 1.00 73.19 148 CYS A C 1
ATOM 1151 O O . CYS A 1 148 ? 14.620 -9.284 -4.531 1.00 73.19 148 CYS A O 1
ATOM 1153 N N . ASP A 1 149 ? 13.339 -7.560 -3.885 1.00 73.31 149 ASP A N 1
ATOM 1154 C CA . ASP A 1 149 ? 14.426 -6.580 -3.923 1.00 73.31 149 ASP A CA 1
ATOM 1155 C C . ASP A 1 149 ? 15.519 -6.900 -2.888 1.00 73.31 149 ASP A C 1
ATOM 1157 O O . ASP A 1 149 ? 16.710 -6.717 -3.158 1.00 73.31 149 ASP A O 1
ATOM 1161 N N . LEU A 1 150 ? 15.148 -7.442 -1.722 1.00 77.50 150 LEU A N 1
ATOM 1162 C CA . LEU A 1 150 ? 16.109 -7.935 -0.736 1.00 77.50 150 LEU A CA 1
ATOM 1163 C C . LEU A 1 150 ? 16.875 -9.160 -1.245 1.00 77.50 150 LEU A C 1
ATOM 1165 O O . LEU A 1 150 ? 18.090 -9.223 -1.073 1.00 77.50 150 LEU A O 1
ATOM 1169 N N . ASP A 1 151 ? 16.200 -10.123 -1.865 1.00 75.56 151 ASP A N 1
ATOM 1170 C CA . ASP A 1 151 ? 16.830 -11.334 -2.392 1.00 75.56 151 ASP A CA 1
ATOM 1171 C C . ASP A 1 151 ? 17.799 -11.001 -3.535 1.00 75.56 151 ASP A C 1
ATOM 1173 O O . ASP A 1 151 ? 18.915 -11.525 -3.575 1.00 75.56 151 ASP A O 1
ATOM 1177 N N . GLU A 1 152 ? 17.428 -10.077 -4.425 1.00 72.25 152 GLU A N 1
ATOM 1178 C CA . GLU A 1 152 ? 18.315 -9.551 -5.469 1.00 72.25 152 GLU A CA 1
ATOM 1179 C C . GLU A 1 152 ? 19.523 -8.826 -4.878 1.00 72.25 152 GLU A C 1
ATOM 1181 O O . GLU A 1 152 ? 20.660 -9.060 -5.304 1.00 72.25 152 GLU A O 1
ATOM 1186 N N . PHE A 1 153 ? 19.291 -7.989 -3.864 1.00 73.62 153 PHE A N 1
ATOM 1187 C CA . PHE A 1 153 ? 20.356 -7.328 -3.125 1.00 73.62 153 PHE A CA 1
ATOM 1188 C C . PHE A 1 153 ? 21.307 -8.359 -2.500 1.00 73.62 153 PHE A C 1
ATOM 1190 O O . PHE A 1 153 ? 22.515 -8.296 -2.722 1.00 73.62 153 PHE A O 1
ATOM 1197 N N . LEU A 1 154 ? 20.799 -9.352 -1.772 1.00 76.12 154 LEU A N 1
ATOM 1198 C CA . LEU A 1 154 ? 21.625 -10.387 -1.150 1.00 76.12 154 LEU A CA 1
ATOM 1199 C C . LEU A 1 154 ? 22.384 -11.215 -2.193 1.00 76.12 154 LEU A C 1
ATOM 1201 O O . LEU A 1 154 ? 23.563 -11.504 -1.993 1.00 76.12 154 LEU A O 1
ATOM 1205 N N . ALA A 1 155 ? 21.759 -11.559 -3.320 1.00 71.12 155 ALA A N 1
ATOM 1206 C CA . ALA A 1 155 ? 22.401 -12.301 -4.402 1.00 71.12 155 ALA A CA 1
ATOM 1207 C C . ALA A 1 155 ? 23.557 -11.515 -5.045 1.00 71.12 155 ALA A C 1
ATOM 1209 O O . ALA A 1 155 ? 24.620 -12.088 -5.300 1.00 71.12 155 ALA A O 1
ATOM 1210 N N . ALA A 1 156 ? 23.384 -10.206 -5.258 1.00 69.44 156 ALA A N 1
ATOM 1211 C CA . ALA A 1 156 ? 24.429 -9.328 -5.784 1.00 69.44 156 ALA A CA 1
ATOM 1212 C C . ALA A 1 156 ? 25.666 -9.287 -4.869 1.00 69.44 156 ALA A C 1
ATOM 1214 O O . ALA A 1 156 ? 26.802 -9.296 -5.348 1.00 69.44 156 ALA A O 1
ATOM 1215 N N . HIS A 1 157 ? 25.448 -9.306 -3.554 1.00 67.50 157 HIS A N 1
ATOM 1216 C CA . HIS A 1 157 ? 26.509 -9.161 -2.557 1.00 67.50 157 HIS A CA 1
ATOM 1217 C C . HIS A 1 157 ? 27.087 -10.501 -2.073 1.00 67.50 157 HIS A C 1
ATOM 1219 O O . HIS A 1 157 ? 28.244 -10.565 -1.657 1.00 67.50 157 HIS A O 1
ATOM 1225 N N . ALA A 1 158 ? 26.357 -11.611 -2.216 1.00 66.56 158 ALA A N 1
ATOM 1226 C CA . ALA A 1 158 ? 26.871 -12.955 -1.946 1.00 66.56 158 ALA A CA 1
ATOM 1227 C C . ALA A 1 158 ? 28.049 -13.332 -2.869 1.00 66.56 158 ALA A C 1
ATOM 1229 O O . ALA A 1 158 ? 28.932 -14.095 -2.470 1.00 66.56 158 ALA A O 1
ATOM 1230 N N . GLY A 1 159 ? 28.100 -12.771 -4.085 1.00 55.03 159 GLY A N 1
ATOM 1231 C CA . GLY A 1 159 ? 29.193 -12.975 -5.042 1.00 55.03 159 GLY A CA 1
ATOM 1232 C C . GLY A 1 159 ? 30.505 -12.258 -4.693 1.00 55.03 159 GLY A C 1
ATOM 1233 O O . GLY A 1 159 ? 31.565 -12.682 -5.152 1.00 55.03 159 GLY A O 1
ATOM 1234 N N . GLN A 1 160 ? 30.473 -11.210 -3.862 1.00 50.97 160 GLN A N 1
ATOM 1235 C CA . GLN A 1 160 ? 31.667 -10.429 -3.502 1.00 50.97 160 GLN A CA 1
ATOM 1236 C C . GLN A 1 160 ? 32.501 -11.078 -2.386 1.00 50.97 160 GLN A C 1
ATOM 1238 O O . GLN A 1 160 ? 33.723 -10.941 -2.377 1.00 50.97 160 GLN A O 1
ATOM 1243 N N . ALA A 1 161 ? 31.885 -11.876 -1.508 1.00 45.09 161 ALA A N 1
ATOM 1244 C CA . ALA A 1 161 ? 32.577 -12.560 -0.409 1.00 45.09 161 ALA A CA 1
ATOM 1245 C C . ALA A 1 161 ? 33.499 -13.722 -0.856 1.00 45.09 161 ALA A C 1
ATOM 1247 O O . ALA A 1 161 ? 34.255 -14.258 -0.046 1.00 45.09 161 ALA A O 1
ATOM 1248 N N . TYR A 1 162 ? 33.462 -14.118 -2.137 1.00 41.03 162 TYR A N 1
ATOM 1249 C CA . TYR A 1 162 ? 34.224 -15.253 -2.681 1.00 41.03 162 TYR A CA 1
ATOM 1250 C C . TYR A 1 162 ? 35.409 -14.872 -3.582 1.00 41.03 162 TYR A C 1
ATOM 1252 O O . TYR A 1 162 ? 36.041 -15.762 -4.159 1.00 41.03 162 TYR A O 1
ATOM 1260 N N . ILE A 1 163 ? 35.786 -13.591 -3.674 1.00 43.44 163 ILE A N 1
ATOM 1261 C CA . ILE A 1 163 ? 37.052 -13.214 -4.320 1.00 43.44 163 ILE A CA 1
ATOM 1262 C C . ILE A 1 163 ? 38.193 -13.448 -3.324 1.00 43.44 163 ILE A C 1
ATOM 1264 O O . ILE A 1 163 ? 38.644 -12.566 -2.598 1.00 43.44 163 ILE A O 1
ATOM 1268 N N . SER A 1 164 ? 38.646 -14.699 -3.279 1.00 39.00 164 SER A N 1
ATOM 1269 C CA . SER A 1 164 ? 39.877 -15.096 -2.600 1.00 39.00 164 SER A CA 1
ATOM 1270 C C . SER A 1 164 ? 41.054 -14.241 -3.118 1.00 39.00 164 SER A C 1
ATOM 1272 O O . SER A 1 164 ? 41.210 -14.146 -4.336 1.00 39.00 164 SER A O 1
ATOM 1274 N N . PRO A 1 165 ? 41.946 -13.685 -2.269 1.00 42.75 165 PRO A N 1
ATOM 1275 C CA . PRO A 1 165 ? 42.999 -12.748 -2.699 1.00 42.75 165 PRO A CA 1
ATOM 1276 C C . PRO A 1 165 ? 44.142 -13.369 -3.528 1.00 42.75 165 PRO A C 1
ATOM 1278 O O . PRO A 1 165 ? 45.203 -12.770 -3.653 1.00 42.75 165 PRO A O 1
ATOM 1281 N N . ASN A 1 166 ? 43.982 -14.588 -4.048 1.00 43.62 166 ASN A N 1
ATOM 1282 C CA . ASN A 1 166 ? 45.083 -15.418 -4.550 1.00 43.62 166 ASN A CA 1
ATOM 1283 C C . ASN A 1 166 ? 44.809 -16.053 -5.920 1.00 43.62 166 ASN A C 1
ATOM 1285 O O . ASN A 1 166 ? 45.154 -17.211 -6.140 1.00 43.62 166 ASN A O 1
ATOM 1289 N N . LEU A 1 167 ? 44.212 -15.316 -6.854 1.00 45.66 167 LEU A N 1
ATOM 1290 C CA . LEU A 1 167 ? 44.192 -15.716 -8.263 1.00 45.66 167 LEU A CA 1
ATOM 1291 C C . LEU A 1 167 ? 44.651 -14.548 -9.140 1.00 45.66 167 LEU A C 1
ATOM 1293 O O . LEU A 1 167 ? 43.867 -13.880 -9.805 1.00 45.66 167 LEU A O 1
ATOM 1297 N N . GLU A 1 168 ? 45.966 -14.329 -9.136 1.00 48.56 168 GLU A N 1
ATOM 1298 C CA . GLU A 1 168 ? 46.678 -13.791 -10.294 1.00 48.56 168 GLU A CA 1
ATOM 1299 C C . GLU A 1 168 ? 46.613 -14.837 -11.418 1.00 48.56 168 GLU A C 1
ATOM 1301 O O . GLU A 1 168 ? 47.578 -15.554 -11.662 1.00 48.56 168 GLU A O 1
ATOM 1306 N N . ASP A 1 169 ? 45.472 -14.984 -12.088 1.00 45.75 169 ASP A N 1
ATOM 1307 C CA . ASP A 1 169 ? 45.512 -15.498 -13.453 1.00 45.75 169 ASP A CA 1
ATOM 1308 C C . ASP A 1 169 ? 44.365 -14.962 -14.303 1.00 45.75 169 ASP A C 1
ATOM 1310 O O . ASP A 1 169 ? 43.221 -14.802 -13.879 1.00 45.75 169 ASP A O 1
ATOM 1314 N N . ASN A 1 170 ? 44.745 -14.617 -15.520 1.00 47.25 170 ASN A N 1
ATOM 1315 C CA . ASN A 1 170 ? 43.984 -13.841 -16.472 1.00 47.25 170 ASN A CA 1
ATOM 1316 C C . ASN A 1 170 ? 42.747 -14.583 -17.000 1.00 47.25 170 ASN A C 1
ATOM 1318 O O . ASN A 1 170 ? 42.757 -15.785 -17.251 1.00 47.25 170 ASN A O 1
ATOM 1322 N N . THR A 1 171 ? 41.737 -13.782 -17.351 1.00 47.72 171 THR A N 1
ATOM 1323 C CA . THR A 1 171 ? 40.656 -14.085 -18.307 1.00 47.72 171 THR A CA 1
ATOM 1324 C C . THR A 1 171 ? 39.606 -15.116 -17.888 1.00 47.72 171 THR A C 1
ATOM 1326 O O . THR A 1 171 ? 39.478 -16.182 -18.483 1.00 47.72 171 THR A O 1
ATOM 1329 N N . LEU A 1 172 ? 38.708 -14.708 -16.994 1.00 40.34 172 LEU A N 1
ATOM 1330 C CA . LEU A 1 172 ? 37.290 -15.001 -17.201 1.00 40.34 172 LEU A CA 1
ATOM 1331 C C . LEU A 1 172 ? 36.553 -13.668 -17.375 1.00 40.34 172 LEU A C 1
ATOM 1333 O O . LEU A 1 172 ? 36.794 -12.748 -16.589 1.00 40.34 172 LEU A O 1
ATOM 1337 N N . PRO A 1 173 ? 35.714 -13.509 -18.415 1.00 42.19 173 PRO A N 1
ATOM 1338 C CA . PRO A 1 173 ? 34.885 -12.324 -18.534 1.00 42.19 173 PRO A CA 1
ATOM 1339 C C . PRO A 1 173 ? 33.907 -12.346 -17.360 1.00 42.19 173 PRO A C 1
ATOM 1341 O O . PRO A 1 173 ? 33.072 -13.244 -17.256 1.00 42.19 173 PRO A O 1
ATOM 1344 N N . TYR A 1 174 ? 34.049 -11.375 -16.458 1.00 44.66 174 TYR A N 1
ATOM 1345 C CA . TYR A 1 174 ? 32.987 -11.023 -15.525 1.00 44.66 174 TYR A CA 1
ATOM 1346 C C . TYR A 1 174 ? 31.681 -10.899 -16.326 1.00 44.66 174 TYR A C 1
ATOM 1348 O O . TYR A 1 174 ? 31.714 -10.302 -17.411 1.00 44.66 174 TYR A O 1
ATOM 1356 N N . PRO A 1 175 ? 30.545 -11.449 -15.854 1.00 43.59 175 PRO A N 1
ATOM 1357 C CA . PRO A 1 175 ? 29.271 -11.088 -16.450 1.00 43.59 175 PRO A CA 1
ATOM 1358 C C . PRO A 1 175 ? 29.167 -9.557 -16.377 1.00 43.59 175 PRO A C 1
ATOM 1360 O O . PRO A 1 175 ? 29.509 -8.980 -15.339 1.00 43.59 175 PRO A O 1
ATOM 1363 N N . PRO A 1 176 ? 28.808 -8.883 -17.482 1.00 42.09 176 PRO A N 1
ATOM 1364 C CA . PRO A 1 176 ? 28.731 -7.436 -17.488 1.00 42.09 176 PRO A CA 1
ATOM 1365 C C . PRO A 1 176 ? 27.789 -6.988 -16.372 1.00 42.09 176 PRO A C 1
ATOM 1367 O O . PRO A 1 176 ? 26.754 -7.603 -16.116 1.00 42.09 176 PRO A O 1
ATOM 1370 N N . THR A 1 177 ? 28.185 -5.920 -15.697 1.00 44.81 177 THR A N 1
ATOM 1371 C CA . THR A 1 177 ? 27.416 -5.157 -14.718 1.00 44.81 177 THR A CA 1
ATOM 1372 C C . THR A 1 177 ? 26.164 -4.568 -15.383 1.00 44.81 177 THR A C 1
ATOM 1374 O O . THR A 1 177 ? 26.096 -3.380 -15.666 1.00 44.81 177 THR A O 1
ATOM 1377 N N . VAL A 1 178 ? 25.164 -5.409 -15.661 1.00 48.12 178 VAL A N 1
ATOM 1378 C CA . VAL A 1 178 ? 23.824 -5.012 -16.144 1.00 48.12 178 VAL A CA 1
ATOM 1379 C C . VAL A 1 178 ? 22.925 -4.576 -14.968 1.00 48.12 178 VAL A C 1
ATOM 1381 O O . VAL A 1 178 ? 21.868 -3.987 -15.158 1.00 48.12 178 VAL A O 1
ATOM 1384 N N . GLN A 1 179 ? 23.368 -4.784 -13.720 1.00 49.81 179 GLN A N 1
ATOM 1385 C CA . GLN A 1 179 ? 22.601 -4.469 -12.504 1.00 49.81 179 GLN A CA 1
ATOM 1386 C C . GLN A 1 179 ? 22.232 -2.985 -12.337 1.00 49.81 179 GLN A C 1
ATOM 1388 O O . GLN A 1 179 ? 21.196 -2.693 -11.744 1.00 49.81 179 GLN A O 1
ATOM 1393 N N . GLY A 1 180 ? 23.032 -2.049 -12.864 1.00 51.66 180 GLY A N 1
ATOM 1394 C CA . GLY A 1 180 ? 22.739 -0.614 -12.743 1.00 51.66 180 GLY A CA 1
ATOM 1395 C C . GLY A 1 180 ? 21.495 -0.170 -13.524 1.00 51.66 180 GLY A C 1
ATOM 1396 O O . GLY A 1 180 ? 20.798 0.755 -13.100 1.00 51.66 180 GLY A O 1
ATOM 1397 N N . ASP A 1 181 ? 21.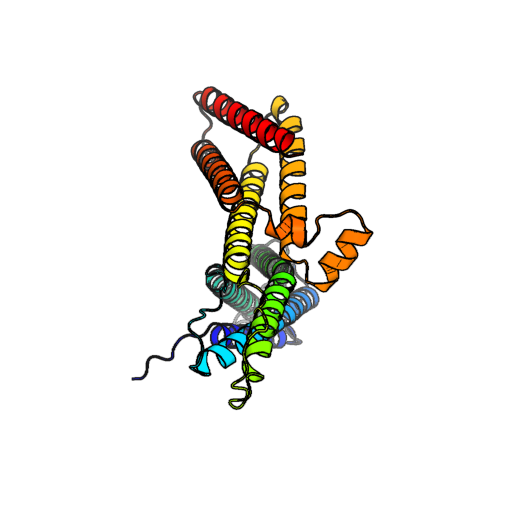194 -0.851 -14.630 1.00 66.56 181 ASP A N 1
ATOM 1398 C CA . ASP A 1 181 ? 20.078 -0.498 -15.512 1.00 66.56 181 ASP A CA 1
ATOM 1399 C C . ASP A 1 181 ? 18.754 -1.057 -14.976 1.00 66.56 181 ASP A C 1
ATOM 1401 O O . ASP A 1 181 ? 17.767 -0.343 -14.829 1.00 66.56 181 ASP A O 1
ATOM 1405 N N . ILE A 1 182 ? 18.778 -2.311 -14.516 1.00 71.94 182 ILE A N 1
ATOM 1406 C CA . ILE A 1 182 ? 17.602 -3.011 -13.976 1.00 71.94 182 ILE A CA 1
ATOM 1407 C C . ILE A 1 182 ? 17.064 -2.326 -12.722 1.00 71.94 182 ILE A C 1
ATOM 1409 O O . ILE A 1 182 ? 15.857 -2.142 -12.571 1.00 71.94 182 ILE A O 1
ATOM 1413 N N . HIS A 1 183 ? 17.957 -1.923 -11.820 1.00 72.12 183 HIS A N 1
ATOM 1414 C CA . HIS A 1 183 ? 17.560 -1.214 -10.613 1.00 72.12 183 HIS A CA 1
ATOM 1415 C C . HIS A 1 183 ? 16.895 0.133 -10.950 1.00 72.12 183 HIS A C 1
ATOM 1417 O O . HIS A 1 183 ? 15.876 0.511 -10.367 1.00 72.12 183 HIS A O 1
ATOM 1423 N N . THR A 1 184 ? 17.459 0.860 -11.918 1.00 78.44 184 THR A N 1
ATOM 1424 C CA . THR A 1 184 ? 16.892 2.125 -12.396 1.00 78.44 184 THR A CA 1
ATOM 1425 C C . THR A 1 184 ? 15.520 1.894 -13.023 1.00 78.44 184 THR A C 1
ATOM 1427 O O . THR A 1 184 ? 14.570 2.598 -12.681 1.00 78.44 184 THR A O 1
ATOM 1430 N N . LEU A 1 185 ? 15.390 0.870 -13.865 1.00 78.56 185 LEU A N 1
ATOM 1431 C CA . LEU A 1 185 ? 14.137 0.463 -14.486 1.00 78.56 185 LEU A CA 1
ATOM 1432 C C . LEU A 1 185 ? 13.063 0.129 -13.442 1.00 78.56 185 LEU A C 1
ATOM 1434 O O . LEU A 1 185 ? 11.978 0.706 -13.492 1.00 78.56 185 LEU A O 1
ATOM 1438 N N . LYS A 1 186 ? 13.368 -0.724 -12.454 1.00 80.56 186 LYS A N 1
ATOM 1439 C CA . LYS A 1 186 ? 12.447 -1.053 -11.352 1.00 80.56 186 LYS A CA 1
ATOM 1440 C C . LYS A 1 186 ? 11.995 0.194 -10.598 1.00 80.56 186 LYS A C 1
ATOM 1442 O O . LYS A 1 186 ? 10.798 0.399 -10.420 1.00 80.56 186 LYS A O 1
ATOM 1447 N N . SER A 1 187 ? 12.929 1.076 -10.237 1.00 81.12 187 SER A N 1
ATOM 1448 C CA . SER A 1 187 ? 12.609 2.353 -9.586 1.00 81.12 187 SER A CA 1
ATOM 1449 C C . SER A 1 187 ? 11.645 3.209 -10.418 1.00 81.12 187 SER A C 1
ATOM 1451 O O . SER A 1 187 ? 10.702 3.787 -9.875 1.00 81.12 187 SER A O 1
ATOM 1453 N N . LYS A 1 188 ? 11.826 3.267 -11.745 1.00 81.31 188 LYS A N 1
ATOM 1454 C CA . LYS A 1 188 ? 10.899 3.988 -12.632 1.00 81.31 188 LYS A CA 1
ATOM 1455 C C . LYS A 1 188 ? 9.543 3.305 -12.760 1.00 81.31 188 LYS A C 1
ATOM 1457 O O . LYS A 1 188 ? 8.530 3.999 -12.792 1.00 81.31 188 LYS A O 1
ATOM 1462 N N . LEU A 1 189 ? 9.507 1.977 -12.784 1.00 81.38 189 LEU A N 1
ATOM 1463 C CA . LEU A 1 189 ? 8.268 1.204 -12.827 1.00 81.38 189 LEU A CA 1
ATOM 1464 C C . LEU A 1 189 ? 7.459 1.323 -11.524 1.00 81.38 189 LEU A C 1
ATOM 1466 O O . LEU A 1 189 ? 6.233 1.400 -11.606 1.00 81.38 189 LEU A O 1
ATOM 1470 N N . TYR A 1 190 ? 8.104 1.429 -10.353 1.00 82.56 190 TYR A N 1
ATOM 1471 C CA . TYR A 1 190 ? 7.418 1.782 -9.099 1.00 82.56 190 TYR A CA 1
ATOM 1472 C C . TYR A 1 190 ? 6.745 3.149 -9.207 1.00 82.56 190 TYR A C 1
ATOM 1474 O O . TYR A 1 190 ? 5.538 3.258 -9.001 1.00 82.56 190 TYR A O 1
ATOM 1482 N N . GLY A 1 191 ? 7.500 4.168 -9.635 1.00 82.50 191 GLY A N 1
ATOM 1483 C CA . GLY A 1 191 ? 6.959 5.513 -9.825 1.00 82.50 191 GLY A CA 1
ATOM 1484 C C . GLY A 1 191 ? 5.773 5.543 -10.794 1.00 82.50 191 GLY A C 1
ATOM 1485 O O . GLY A 1 191 ? 4.758 6.172 -10.499 1.00 82.50 191 GLY A O 1
ATOM 1486 N N . LEU A 1 192 ? 5.866 4.812 -11.910 1.00 82.50 192 LEU A N 1
ATOM 1487 C CA . LEU A 1 192 ? 4.769 4.661 -12.867 1.00 82.50 192 LEU A CA 1
ATOM 1488 C C . LEU A 1 192 ? 3.548 3.974 -12.237 1.00 82.50 192 LEU A C 1
ATOM 1490 O O . LEU A 1 192 ? 2.423 4.44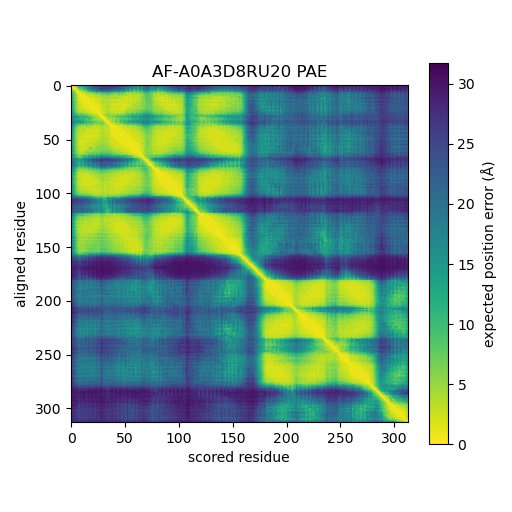4 -12.415 1.00 82.50 192 LEU A O 1
ATOM 1494 N N . SER A 1 193 ? 3.755 2.874 -11.505 1.00 85.75 193 SER A N 1
ATOM 1495 C CA . SER A 1 193 ? 2.687 2.152 -10.802 1.00 85.75 193 SER A CA 1
ATOM 1496 C C . SER A 1 193 ? 1.924 3.085 -9.863 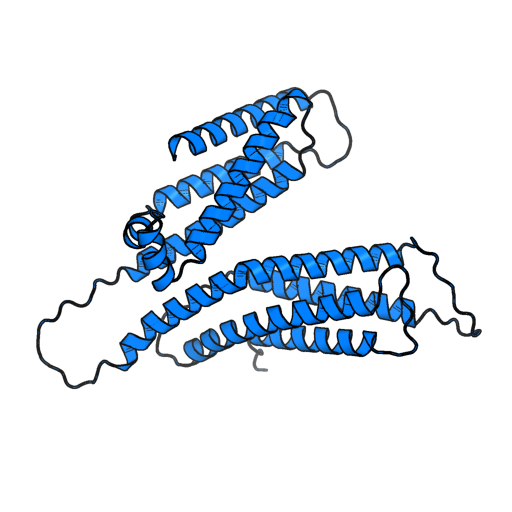1.00 85.75 193 SER A C 1
ATOM 1498 O O . SER A 1 193 ? 0.693 3.129 -9.910 1.00 85.75 193 SER A O 1
ATOM 1500 N N . ASP A 1 194 ? 2.633 3.880 -9.066 1.00 86.12 194 ASP A N 1
ATOM 1501 C CA . ASP A 1 194 ? 2.013 4.822 -8.136 1.00 86.12 194 ASP A CA 1
ATOM 1502 C C . ASP A 1 194 ? 1.236 5.919 -8.865 1.00 86.12 194 ASP A C 1
ATOM 1504 O O . ASP A 1 194 ? 0.088 6.203 -8.515 1.00 86.12 194 ASP A O 1
ATOM 1508 N N . THR A 1 195 ? 1.792 6.478 -9.944 1.00 85.50 195 THR A N 1
ATOM 1509 C CA . THR A 1 195 ? 1.090 7.474 -10.765 1.00 85.50 195 THR A CA 1
ATOM 1510 C C . THR A 1 195 ? -0.202 6.901 -11.372 1.00 85.50 195 THR A C 1
ATOM 1512 O O . THR A 1 195 ? -1.231 7.589 -11.405 1.00 85.50 195 THR A O 1
ATOM 1515 N N . ILE A 1 196 ? -0.199 5.637 -11.815 1.00 84.81 196 ILE A N 1
ATOM 1516 C CA . ILE A 1 196 ? -1.397 4.954 -12.332 1.00 84.81 196 ILE A CA 1
ATOM 1517 C C . ILE A 1 196 ? -2.407 4.681 -11.208 1.00 84.81 196 ILE A C 1
ATOM 1519 O O . ILE A 1 196 ? -3.607 4.882 -11.410 1.00 84.81 196 ILE A O 1
ATOM 1523 N N . LYS A 1 197 ? -1.961 4.266 -10.015 1.00 87.25 197 LYS A N 1
ATOM 1524 C CA . LYS A 1 197 ? -2.845 4.085 -8.849 1.00 87.25 197 LYS A CA 1
ATOM 1525 C C . LYS A 1 197 ? -3.523 5.401 -8.463 1.00 87.25 197 LYS A C 1
ATOM 1527 O O . LYS A 1 197 ? -4.742 5.427 -8.300 1.00 87.25 197 LYS A O 1
ATOM 1532 N N . MET A 1 198 ? -2.773 6.504 -8.429 1.00 86.62 198 MET A N 1
ATOM 1533 C CA . MET A 1 198 ? -3.328 7.845 -8.216 1.00 86.62 198 MET A CA 1
ATOM 1534 C C . MET A 1 198 ? -4.377 8.200 -9.276 1.00 86.62 198 MET A C 1
ATOM 1536 O O . MET A 1 198 ? -5.459 8.676 -8.941 1.00 86.62 198 MET A O 1
ATOM 1540 N N . CYS A 1 199 ? -4.087 7.920 -10.549 1.00 84.56 199 CYS A N 1
ATOM 1541 C CA . CYS A 1 199 ? -5.021 8.132 -11.654 1.00 84.56 199 CYS A CA 1
ATOM 1542 C C . CYS A 1 199 ? -6.339 7.377 -11.434 1.00 84.56 199 CYS A C 1
ATOM 1544 O O . CYS A 1 199 ? -7.428 7.953 -11.519 1.00 84.56 199 CYS A O 1
ATOM 1546 N N . LEU A 1 200 ? -6.241 6.096 -11.076 1.00 86.88 200 LEU A N 1
ATOM 1547 C CA . LEU A 1 200 ? -7.388 5.248 -10.781 1.00 86.88 200 LEU A CA 1
ATOM 1548 C C . LEU A 1 200 ? -8.210 5.791 -9.601 1.00 86.88 200 LEU A C 1
ATOM 1550 O O . LEU A 1 200 ? -9.438 5.837 -9.684 1.00 86.88 200 LEU A O 1
ATOM 1554 N N . GLU A 1 201 ? -7.563 6.239 -8.524 1.00 86.06 201 GLU A N 1
ATOM 1555 C CA . GLU A 1 201 ? -8.243 6.869 -7.387 1.00 86.06 201 GLU A CA 1
ATOM 1556 C C . GLU A 1 201 ? -8.996 8.140 -7.788 1.00 86.06 201 GLU A C 1
ATOM 1558 O O . GLU A 1 201 ? -10.163 8.312 -7.424 1.00 86.06 201 GLU A O 1
ATOM 1563 N N . THR A 1 202 ? -8.366 9.015 -8.573 1.00 81.88 202 THR A N 1
ATOM 1564 C CA . THR A 1 202 ? -8.985 10.250 -9.067 1.00 81.88 202 THR A CA 1
ATOM 1565 C C . THR A 1 202 ? -10.193 9.947 -9.952 1.00 81.88 202 THR A C 1
ATOM 1567 O O . THR A 1 202 ? -11.268 10.517 -9.756 1.00 81.88 202 THR A O 1
ATOM 1570 N N . ILE A 1 203 ? -10.065 8.988 -10.870 1.00 82.56 203 ILE A N 1
ATOM 1571 C CA . ILE A 1 203 ? -11.154 8.520 -11.737 1.00 82.56 203 ILE A CA 1
ATOM 1572 C C . ILE A 1 203 ? -12.293 7.889 -10.922 1.00 82.56 203 ILE A C 1
ATOM 1574 O O . ILE A 1 203 ? -13.467 8.044 -11.269 1.00 82.56 203 ILE A O 1
ATOM 1578 N N . ASN A 1 204 ? -11.989 7.181 -9.833 1.00 83.75 204 ASN A N 1
ATOM 1579 C CA . ASN A 1 204 ? -13.000 6.600 -8.945 1.00 83.75 204 ASN A CA 1
ATOM 1580 C C . ASN A 1 204 ? -13.794 7.665 -8.179 1.00 83.75 204 ASN A C 1
ATOM 1582 O O . ASN A 1 204 ? -14.969 7.451 -7.887 1.00 83.75 204 ASN A O 1
ATOM 1586 N N . ARG A 1 205 ? -13.187 8.823 -7.899 1.00 79.19 205 ARG A N 1
ATOM 1587 C CA . ARG A 1 205 ? -13.863 9.978 -7.284 1.00 79.19 205 ARG A CA 1
ATOM 1588 C C . ARG A 1 205 ? -14.693 10.789 -8.284 1.00 79.19 205 ARG A C 1
ATOM 1590 O O . ARG A 1 205 ? -15.521 11.598 -7.870 1.00 79.19 205 ARG A O 1
ATOM 1597 N N . PHE A 1 206 ? -14.489 10.586 -9.584 1.00 74.56 206 PHE A N 1
ATOM 1598 C CA . PHE A 1 206 ? -15.192 11.322 -10.628 1.00 74.56 206 PHE A CA 1
ATOM 1599 C C . PHE A 1 206 ? -16.626 10.798 -10.818 1.00 74.56 206 PHE A C 1
ATOM 1601 O O . PHE A 1 206 ? -16.846 9.675 -11.287 1.00 74.56 206 PHE A O 1
ATOM 1608 N N . ASN A 1 207 ? -17.617 11.633 -10.496 1.00 67.12 207 ASN A N 1
ATOM 1609 C CA . ASN A 1 207 ? -19.021 11.360 -10.804 1.00 67.12 207 ASN A CA 1
ATOM 1610 C C . ASN A 1 207 ? -19.277 11.668 -12.281 1.00 67.12 207 ASN A C 1
ATOM 1612 O O . ASN A 1 207 ? -19.414 12.822 -12.679 1.00 67.12 207 ASN A O 1
ATOM 1616 N N . SER A 1 208 ? -19.296 10.615 -13.094 1.00 64.19 208 SER A N 1
ATOM 1617 C CA . SER A 1 208 ? -19.465 10.720 -14.545 1.00 64.19 208 SER A CA 1
ATOM 1618 C C . SER A 1 208 ? -20.933 10.957 -14.908 1.00 64.19 208 SER A C 1
ATOM 1620 O O . SER A 1 208 ? -21.830 10.445 -14.237 1.00 64.19 208 SER A O 1
ATOM 1622 N N . SER A 1 209 ? -21.188 11.709 -15.983 1.00 68.69 209 SER A N 1
ATOM 1623 C CA . SER A 1 209 ? -22.513 11.739 -16.614 1.00 68.69 209 SER A CA 1
ATOM 1624 C C . SER A 1 209 ? -22.854 10.362 -17.202 1.00 68.69 209 SER A C 1
ATOM 1626 O O . SER A 1 209 ? -21.978 9.506 -17.379 1.00 68.69 209 SER A O 1
ATOM 1628 N N . GLU A 1 210 ? -24.129 10.140 -17.521 1.00 69.50 210 GLU A N 1
ATOM 1629 C CA . GLU A 1 210 ? -24.608 8.872 -18.090 1.00 69.50 210 GLU A CA 1
ATOM 1630 C C . GLU A 1 210 ? -23.840 8.494 -19.377 1.00 69.50 210 GLU A C 1
ATOM 1632 O O . GLU A 1 210 ? -23.468 7.334 -19.552 1.00 69.50 210 GLU A O 1
ATOM 1637 N N . ASP A 1 211 ? -23.465 9.489 -20.191 1.00 64.75 211 ASP A N 1
ATOM 1638 C CA . ASP A 1 211 ? -22.734 9.308 -21.454 1.00 64.75 211 ASP A CA 1
ATOM 1639 C C . ASP A 1 211 ? -21.257 8.902 -21.271 1.00 64.75 211 ASP A C 1
ATOM 1641 O O . ASP A 1 211 ? -20.714 8.162 -22.093 1.00 64.75 211 ASP A O 1
ATOM 1645 N N . LEU A 1 212 ? -20.601 9.320 -20.179 1.00 69.12 212 LEU A N 1
ATOM 1646 C CA . LEU A 1 212 ? -19.204 8.956 -19.887 1.00 69.12 212 LEU A CA 1
ATOM 1647 C C . LEU A 1 212 ? -19.044 7.732 -18.999 1.00 69.12 212 LEU A C 1
ATOM 1649 O O . LEU A 1 212 ? -17.934 7.222 -18.847 1.00 69.12 212 LEU A O 1
ATOM 1653 N N . THR A 1 213 ? -20.136 7.237 -18.425 1.00 78.44 213 THR A N 1
ATOM 1654 C CA . THR A 1 213 ? -20.086 6.133 -17.464 1.00 78.44 213 THR A CA 1
ATOM 1655 C C . THR A 1 213 ? -19.470 4.871 -18.076 1.00 78.44 213 THR A C 1
ATOM 1657 O O . THR A 1 213 ? -18.665 4.210 -17.422 1.00 78.44 213 THR A O 1
ATOM 1660 N N . ALA A 1 214 ? -19.784 4.561 -19.340 1.00 77.75 214 ALA A N 1
ATOM 1661 C CA . ALA A 1 214 ? -19.210 3.409 -20.037 1.00 77.75 214 ALA A CA 1
ATOM 1662 C C . ALA A 1 214 ? -17.703 3.580 -20.304 1.00 77.75 214 ALA A C 1
ATOM 1664 O O . ALA A 1 214 ? -16.915 2.707 -19.952 1.00 77.75 214 ALA A O 1
ATOM 1665 N N . VAL A 1 215 ? -17.293 4.735 -20.842 1.00 76.00 215 VAL A N 1
ATOM 1666 C CA . VAL A 1 215 ? -15.885 5.032 -21.169 1.00 76.00 215 VAL A CA 1
ATOM 1667 C C . VAL A 1 215 ? -15.011 5.041 -19.913 1.00 76.00 215 VAL A C 1
ATOM 1669 O O . VAL A 1 215 ? -13.906 4.505 -19.911 1.00 76.00 215 VAL A O 1
ATOM 1672 N N . MET A 1 216 ? -15.520 5.612 -18.822 1.00 79.31 216 MET A N 1
ATOM 1673 C CA . MET A 1 216 ? -14.834 5.629 -17.530 1.00 79.31 216 MET A CA 1
ATOM 1674 C C . MET A 1 216 ? -14.766 4.237 -16.900 1.00 79.31 216 MET A C 1
ATOM 1676 O O . MET A 1 216 ? -13.783 3.918 -16.235 1.00 79.31 216 MET A O 1
ATOM 1680 N N . GLY A 1 217 ? -15.779 3.394 -17.119 1.00 80.94 217 GLY A N 1
ATOM 1681 C CA . GLY A 1 217 ? -15.754 1.985 -16.729 1.00 80.94 217 GLY A CA 1
ATOM 1682 C C . GLY A 1 217 ? -14.628 1.214 -17.420 1.00 80.94 217 GLY A C 1
ATOM 1683 O O . GLY A 1 217 ? -13.827 0.576 -16.735 1.00 80.94 217 GLY A O 1
ATOM 1684 N N . ASP A 1 218 ? -14.527 1.338 -18.745 1.00 80.38 218 ASP A N 1
ATOM 1685 C CA . ASP A 1 218 ? -13.470 0.700 -19.539 1.00 80.38 218 ASP A CA 1
ATOM 1686 C C . ASP A 1 218 ? -12.081 1.199 -19.111 1.00 80.38 218 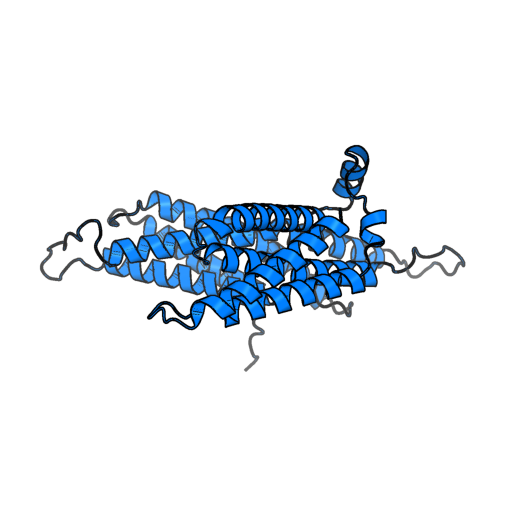ASP A C 1
ATOM 1688 O O . ASP A 1 218 ? -11.182 0.402 -18.846 1.00 80.38 218 ASP A O 1
ATOM 1692 N N . LEU A 1 219 ? -11.925 2.516 -18.933 1.00 79.88 219 LEU A N 1
ATOM 1693 C CA . LEU A 1 219 ? -10.669 3.111 -18.479 1.00 79.88 219 LEU A CA 1
ATOM 1694 C C . LEU A 1 219 ? -10.253 2.601 -17.092 1.00 79.88 219 LEU A C 1
ATOM 1696 O O . LEU A 1 219 ? -9.095 2.238 -16.897 1.00 79.88 219 LEU A O 1
ATOM 1700 N N . ARG A 1 220 ? -11.179 2.532 -16.124 1.00 85.94 220 ARG A N 1
ATOM 1701 C CA . ARG A 1 220 ? -10.893 1.958 -14.795 1.00 85.94 220 ARG A CA 1
ATOM 1702 C C . ARG A 1 220 ? -10.399 0.525 -14.914 1.00 85.94 220 ARG A C 1
ATOM 1704 O O . ARG A 1 220 ? -9.431 0.162 -14.250 1.00 85.94 220 ARG A O 1
ATOM 1711 N N . GLN A 1 221 ? -11.058 -0.277 -15.748 1.00 83.44 221 GLN A N 1
ATOM 1712 C CA . GLN A 1 221 ? -10.679 -1.667 -15.951 1.00 83.44 221 GLN A CA 1
ATOM 1713 C C . GLN A 1 221 ? -9.273 -1.777 -16.552 1.00 83.44 221 GLN A C 1
ATOM 1715 O O . GLN A 1 221 ? -8.485 -2.612 -16.109 1.00 83.44 221 GLN A O 1
ATOM 1720 N N . ASP A 1 222 ? -8.940 -0.942 -17.532 1.00 78.69 222 ASP A N 1
ATOM 1721 C CA . ASP A 1 222 ? -7.628 -0.975 -18.173 1.00 78.69 222 ASP A CA 1
ATOM 1722 C C . ASP A 1 222 ? -6.515 -0.493 -17.234 1.00 78.69 222 ASP A C 1
ATOM 1724 O O . ASP A 1 222 ? -5.484 -1.154 -17.131 1.00 78.69 222 ASP A O 1
ATOM 1728 N N . LEU A 1 223 ? -6.748 0.557 -16.442 1.00 81.88 223 LEU A N 1
ATOM 1729 C CA . LEU A 1 223 ? -5.794 0.997 -15.417 1.00 81.88 223 LEU A CA 1
ATOM 1730 C C . LEU A 1 223 ? -5.579 -0.070 -14.337 1.00 81.88 223 LEU A C 1
ATOM 1732 O O . LEU A 1 223 ? -4.445 -0.308 -13.928 1.00 81.88 223 LEU A O 1
ATOM 1736 N N . GLN A 1 224 ? -6.641 -0.757 -13.905 1.00 83.50 224 GLN A N 1
ATOM 1737 C CA . GLN A 1 224 ? -6.522 -1.878 -12.969 1.00 83.50 224 GLN A CA 1
ATOM 1738 C C . GLN A 1 224 ? -5.671 -3.015 -13.540 1.00 83.50 224 GLN A C 1
ATOM 1740 O O . GLN A 1 224 ? -4.828 -3.554 -12.824 1.00 83.50 224 GLN A O 1
ATOM 1745 N N . LYS A 1 225 ? -5.843 -3.358 -14.824 1.00 79.12 225 LYS A N 1
ATOM 1746 C CA . LYS A 1 225 ? -4.978 -4.342 -15.493 1.00 79.12 225 LYS A CA 1
ATOM 1747 C C . LYS A 1 225 ? -3.528 -3.867 -15.525 1.00 79.12 225 LYS A C 1
ATOM 1749 O O . LYS A 1 225 ? -2.646 -4.657 -15.217 1.00 79.12 225 LYS A O 1
ATOM 1754 N N . CYS A 1 226 ? -3.272 -2.597 -15.848 1.00 76.94 226 CYS A N 1
ATOM 1755 C CA . CYS A 1 226 ? -1.915 -2.045 -15.845 1.00 76.94 226 CYS A CA 1
ATOM 1756 C C . CYS A 1 226 ? -1.256 -2.162 -14.467 1.00 76.94 226 CYS A C 1
ATOM 1758 O O . CYS A 1 226 ? -0.122 -2.620 -14.381 1.00 76.94 226 CYS A O 1
ATOM 1760 N N . VAL A 1 227 ? -1.972 -1.818 -13.390 1.00 80.12 227 VAL A N 1
ATOM 1761 C CA . VAL A 1 227 ? -1.464 -1.981 -12.018 1.00 80.12 227 VAL A CA 1
ATOM 1762 C C . VAL A 1 227 ? -1.165 -3.447 -11.716 1.00 80.12 227 VAL A C 1
ATOM 1764 O O . VAL A 1 227 ? -0.117 -3.739 -11.149 1.00 80.12 227 VAL A O 1
ATOM 1767 N N . GLN A 1 228 ? -2.037 -4.377 -12.112 1.00 76.38 228 GLN A N 1
ATOM 1768 C CA . GLN A 1 228 ? -1.810 -5.812 -11.901 1.00 76.38 228 GLN A CA 1
ATOM 1769 C C . GLN A 1 228 ? -0.573 -6.316 -12.648 1.00 76.38 228 GLN A C 1
ATOM 1771 O O . GLN A 1 228 ? 0.251 -6.995 -12.048 1.00 76.38 228 GLN A O 1
ATOM 1776 N N . VAL A 1 229 ? -0.417 -5.942 -13.921 1.00 77.00 229 VAL A N 1
ATOM 1777 C CA . VAL A 1 229 ? 0.746 -6.318 -14.739 1.00 77.00 229 VAL A CA 1
ATOM 1778 C C . VAL A 1 229 ? 2.031 -5.734 -14.159 1.00 77.00 229 VAL A C 1
ATOM 1780 O O . VAL A 1 229 ? 3.007 -6.460 -14.004 1.00 77.00 229 VAL A O 1
ATOM 1783 N N . LEU A 1 230 ? 2.039 -4.448 -13.795 1.00 75.69 230 LEU A N 1
ATOM 1784 C CA . LEU A 1 230 ? 3.202 -3.816 -13.169 1.00 75.69 230 LEU A CA 1
ATOM 1785 C C . LEU A 1 230 ? 3.540 -4.470 -11.831 1.00 75.69 230 LEU A C 1
ATOM 1787 O O . LEU A 1 230 ? 4.707 -4.727 -11.569 1.00 75.69 230 LEU A O 1
ATOM 1791 N N . THR A 1 231 ? 2.532 -4.787 -11.016 1.00 76.50 231 THR A N 1
ATOM 1792 C CA . THR A 1 231 ? 2.736 -5.508 -9.753 1.00 76.50 231 THR A CA 1
ATOM 1793 C C . THR A 1 231 ? 3.381 -6.863 -10.015 1.00 76.50 231 THR A C 1
ATOM 1795 O O . THR A 1 231 ? 4.404 -7.149 -9.412 1.00 76.50 231 THR A O 1
ATOM 1798 N N . GLU A 1 232 ? 2.851 -7.654 -10.954 1.00 74.31 232 GLU A N 1
ATOM 1799 C CA . GLU A 1 232 ? 3.405 -8.965 -11.320 1.00 74.31 232 GLU A CA 1
ATOM 1800 C C . GLU A 1 232 ? 4.870 -8.855 -11.768 1.00 74.31 232 GLU A C 1
ATOM 1802 O O . GLU A 1 232 ? 5.734 -9.561 -11.250 1.00 74.31 232 GLU A O 1
ATOM 1807 N N . VAL A 1 233 ? 5.163 -7.913 -12.668 1.00 73.69 23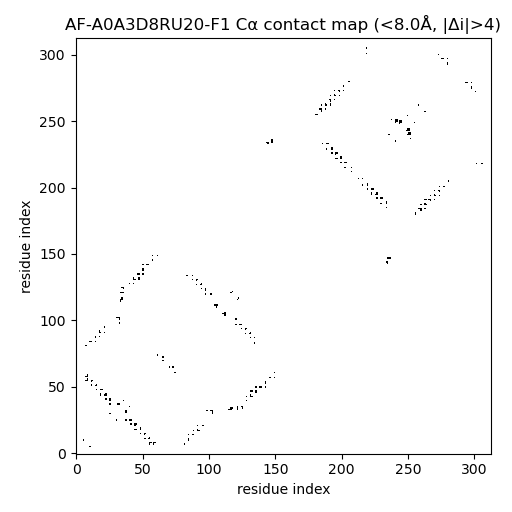3 VAL A N 1
ATOM 1808 C CA . VAL A 1 233 ? 6.517 -7.644 -13.172 1.00 73.69 233 VAL A CA 1
ATOM 1809 C C . VAL A 1 233 ? 7.475 -7.235 -12.049 1.00 73.69 233 VAL A C 1
ATOM 1811 O O . VAL A 1 233 ? 8.614 -7.693 -12.025 1.00 73.69 233 VAL A O 1
ATOM 1814 N N . LEU A 1 234 ? 7.022 -6.403 -11.110 1.00 74.81 234 LEU A N 1
ATOM 1815 C CA . LEU A 1 234 ? 7.823 -5.926 -9.980 1.00 74.81 234 LEU A CA 1
ATOM 1816 C C . LEU A 1 234 ? 7.986 -6.979 -8.873 1.00 74.81 234 LEU A C 1
ATOM 1818 O O . LEU A 1 234 ? 8.956 -6.922 -8.125 1.00 74.81 234 LEU A O 1
ATOM 1822 N N . THR A 1 235 ? 7.065 -7.943 -8.767 1.00 69.38 235 THR A N 1
ATOM 1823 C CA . THR A 1 235 ? 7.137 -9.040 -7.788 1.00 69.38 235 THR A CA 1
ATOM 1824 C C . THR A 1 235 ? 7.901 -10.267 -8.273 1.00 69.38 235 THR A C 1
ATOM 1826 O O . THR A 1 235 ? 8.227 -11.114 -7.446 1.00 69.38 235 THR A O 1
ATOM 1829 N N . ASN A 1 236 ? 8.153 -10.392 -9.581 1.00 71.06 236 ASN A N 1
ATOM 1830 C CA . ASN A 1 236 ? 8.753 -11.596 -10.147 1.00 71.06 236 ASN A CA 1
ATOM 1831 C C . ASN A 1 236 ? 10.213 -11.776 -9.701 1.00 71.06 236 ASN A C 1
ATOM 1833 O O . ASN A 1 236 ? 11.105 -11.012 -10.077 1.00 71.06 236 ASN A O 1
ATOM 1837 N N . ASN A 1 237 ? 10.473 -12.878 -9.005 1.00 63.19 237 ASN A N 1
ATOM 1838 C CA . ASN A 1 237 ? 11.814 -13.337 -8.656 1.00 63.19 237 ASN A CA 1
ATOM 1839 C C . ASN A 1 237 ? 12.511 -14.020 -9.847 1.00 63.19 237 ASN A C 1
ATOM 1841 O O . ASN A 1 237 ? 11.864 -14.544 -10.756 1.00 63.19 237 ASN A O 1
ATOM 1845 N N . GLY A 1 238 ? 13.846 -14.139 -9.811 1.00 56.03 238 GLY A N 1
ATOM 1846 C CA . GLY A 1 238 ? 14.641 -14.843 -10.838 1.00 56.03 238 GLY A CA 1
ATOM 1847 C C . GLY A 1 238 ? 14.122 -16.244 -11.217 1.00 56.03 238 GLY A C 1
ATOM 1848 O O . GLY A 1 238 ? 14.208 -16.642 -12.377 1.00 56.03 238 GLY A O 1
ATOM 1849 N N . SER A 1 239 ? 13.535 -16.983 -10.267 1.00 51.62 239 SER A N 1
ATOM 1850 C CA . SER A 1 239 ? 12.888 -18.282 -10.509 1.00 51.62 239 SER A CA 1
ATOM 1851 C C . SER A 1 239 ? 11.509 -18.179 -11.173 1.00 51.62 239 SER A C 1
ATOM 1853 O O . SER A 1 239 ? 11.153 -19.037 -11.975 1.00 51.62 239 SER A O 1
ATOM 1855 N N . GLU A 1 240 ? 10.744 -17.128 -10.886 1.00 63.94 240 GLU A N 1
ATOM 1856 C CA . GLU A 1 240 ? 9.400 -16.900 -11.437 1.00 63.94 240 GLU A CA 1
ATOM 1857 C C . GLU A 1 240 ? 9.462 -16.401 -12.881 1.00 63.94 240 GLU A C 1
ATOM 1859 O O . GLU A 1 240 ? 8.586 -16.718 -13.684 1.00 63.94 240 GLU A O 1
ATOM 1864 N N . TRP A 1 241 ? 10.546 -15.726 -13.271 1.00 67.12 241 TRP A N 1
ATOM 1865 C CA . TRP A 1 241 ? 10.822 -15.418 -14.676 1.00 67.12 241 TRP A CA 1
ATOM 1866 C C . TRP A 1 241 ? 11.038 -16.675 -15.533 1.00 67.12 241 TRP A C 1
ATOM 1868 O O . TRP A 1 241 ? 10.665 -16.703 -16.708 1.00 67.12 241 TRP A O 1
ATOM 1878 N N . ILE A 1 242 ? 11.600 -17.741 -14.949 1.00 55.41 242 ILE A N 1
ATOM 1879 C CA . ILE A 1 242 ? 11.775 -19.036 -15.625 1.00 55.41 242 ILE A CA 1
ATOM 1880 C C . ILE A 1 242 ? 10.416 -19.725 -15.805 1.00 55.41 242 ILE A C 1
ATOM 1882 O O . ILE A 1 242 ? 10.135 -20.281 -16.866 1.00 55.41 242 ILE A O 1
ATOM 1886 N N . GLU A 1 243 ? 9.543 -19.660 -14.799 1.00 58.19 243 GLU A N 1
ATOM 1887 C CA . GLU A 1 243 ? 8.177 -20.188 -14.898 1.00 58.19 243 GLU A CA 1
ATOM 1888 C C . GLU A 1 243 ? 7.300 -19.359 -15.849 1.00 58.19 243 GLU A C 1
ATOM 1890 O O . GLU A 1 243 ? 6.515 -19.921 -16.617 1.00 58.19 243 GLU A O 1
ATOM 1895 N N . SER A 1 244 ? 7.492 -18.038 -15.875 1.00 61.53 244 SER A N 1
ATOM 1896 C CA . SER A 1 244 ? 6.835 -17.104 -16.797 1.00 61.53 244 SER A CA 1
ATOM 1897 C C . SER A 1 244 ? 7.150 -17.438 -18.255 1.00 61.53 244 SER A C 1
ATOM 1899 O O . SER A 1 244 ? 6.236 -17.480 -19.080 1.00 61.53 244 SER A O 1
ATOM 1901 N N . MET A 1 245 ? 8.398 -17.818 -18.556 1.00 56.34 245 MET A N 1
ATOM 1902 C CA . MET A 1 245 ? 8.796 -18.315 -19.880 1.00 56.34 245 MET A CA 1
ATOM 1903 C C . MET A 1 245 ? 7.992 -19.555 -20.305 1.00 56.34 245 MET A C 1
ATOM 1905 O O . MET A 1 245 ? 7.578 -19.669 -21.458 1.00 56.34 245 MET A O 1
ATOM 1909 N N . ILE A 1 246 ? 7.733 -20.485 -19.379 1.00 57.06 246 ILE A N 1
ATOM 1910 C CA . ILE A 1 246 ? 6.958 -21.710 -19.649 1.00 57.06 246 ILE A CA 1
ATOM 1911 C C . ILE A 1 246 ? 5.475 -21.383 -19.887 1.00 57.06 246 ILE A C 1
ATOM 1913 O O . ILE A 1 246 ? 4.799 -22.075 -20.650 1.00 57.06 246 ILE A O 1
ATOM 1917 N N . GLN A 1 247 ? 4.973 -20.316 -19.265 1.00 65.69 247 GLN A N 1
ATOM 1918 C CA . GLN A 1 247 ? 3.595 -19.839 -19.403 1.00 65.69 247 GLN A CA 1
ATOM 1919 C C . GLN A 1 247 ? 3.399 -18.856 -20.573 1.00 65.69 247 GLN A C 1
ATOM 1921 O O . GLN A 1 247 ? 2.275 -18.408 -20.794 1.00 65.69 247 GLN A O 1
ATOM 1926 N N . GLY A 1 248 ? 4.455 -18.534 -21.331 1.00 62.19 248 GLY A N 1
ATOM 1927 C CA . GLY A 1 248 ? 4.402 -17.565 -22.433 1.00 62.19 248 GLY A CA 1
ATOM 1928 C C . GLY A 1 248 ? 4.178 -16.119 -21.977 1.00 62.19 248 GLY A C 1
ATOM 1929 O O . GLY A 1 248 ? 3.633 -15.320 -22.734 1.00 62.19 248 GLY A O 1
ATOM 1930 N N . LYS A 1 249 ? 4.542 -15.807 -20.732 1.00 70.62 249 LYS A N 1
ATOM 1931 C CA . LYS A 1 249 ? 4.543 -14.457 -20.161 1.00 70.62 249 LYS A CA 1
ATOM 1932 C C . LYS A 1 249 ? 5.895 -13.775 -20.402 1.00 70.62 249 LYS A C 1
ATOM 1934 O O . LYS A 1 249 ? 6.827 -14.419 -20.884 1.00 70.62 249 LYS A O 1
ATOM 1939 N N . LEU A 1 250 ? 5.989 -12.494 -20.030 1.00 66.56 250 LEU A N 1
ATOM 1940 C CA . LEU A 1 250 ? 7.223 -11.707 -20.103 1.00 66.56 250 LEU A CA 1
ATOM 1941 C C . LEU A 1 250 ? 8.383 -12.471 -19.446 1.00 66.56 250 LEU A C 1
ATOM 1943 O O . LEU A 1 250 ? 8.267 -12.948 -18.316 1.00 66.56 250 LEU A O 1
ATOM 1947 N N . THR A 1 251 ? 9.489 -12.607 -20.165 1.00 70.62 251 THR A N 1
ATOM 1948 C CA . THR A 1 251 ? 10.719 -13.236 -19.678 1.00 70.62 251 THR A CA 1
ATOM 1949 C C . THR A 1 251 ? 11.656 -12.201 -19.059 1.00 70.62 251 THR A C 1
ATOM 1951 O O . THR A 1 251 ? 11.569 -11.011 -19.346 1.00 70.62 251 THR A O 1
ATOM 1954 N N . TYR A 1 252 ? 12.618 -12.653 -18.248 1.00 69.31 252 TYR A N 1
ATOM 1955 C CA . TYR A 1 252 ? 13.626 -11.757 -17.667 1.00 69.31 252 TYR A CA 1
ATOM 1956 C C . TYR A 1 252 ? 14.453 -11.017 -18.731 1.00 69.31 252 TYR A C 1
ATOM 1958 O O . TYR A 1 252 ? 14.809 -9.862 -18.540 1.00 69.31 252 TYR A O 1
ATOM 1966 N N . ALA A 1 253 ? 14.753 -11.666 -19.862 1.00 67.00 253 ALA A N 1
ATOM 1967 C CA . ALA A 1 253 ? 15.495 -11.030 -20.948 1.00 67.00 253 ALA A CA 1
ATOM 1968 C C . ALA A 1 253 ? 14.688 -9.889 -21.583 1.00 67.00 253 ALA A C 1
ATOM 1970 O O . ALA A 1 253 ? 15.220 -8.801 -21.755 1.00 67.00 253 ALA A O 1
ATOM 1971 N N . GLU A 1 254 ? 13.399 -10.118 -21.844 1.00 65.00 254 GLU A N 1
ATOM 1972 C CA . GLU A 1 254 ? 12.490 -9.088 -22.364 1.00 65.00 254 GLU A CA 1
ATOM 1973 C C . GLU A 1 254 ? 12.266 -7.961 -21.348 1.00 65.00 254 GLU A C 1
ATOM 1975 O O . GLU A 1 254 ? 12.174 -6.802 -21.732 1.00 65.00 254 GLU A O 1
ATOM 1980 N N . PHE A 1 255 ? 12.229 -8.276 -20.049 1.00 73.25 255 PHE A N 1
ATOM 1981 C CA . PHE A 1 255 ? 12.171 -7.269 -18.989 1.00 73.25 255 PHE A CA 1
ATOM 1982 C C . PHE A 1 255 ? 13.414 -6.368 -18.979 1.00 73.25 255 PHE A C 1
ATOM 1984 O O . PHE A 1 255 ? 13.289 -5.150 -18.905 1.00 73.25 255 PHE A O 1
ATOM 1991 N N . CYS A 1 256 ? 14.610 -6.947 -19.109 1.00 69.44 256 CYS A N 1
ATOM 1992 C CA . CYS A 1 256 ? 15.864 -6.194 -19.193 1.00 69.44 256 CYS A CA 1
ATOM 1993 C C . CYS A 1 256 ? 15.990 -5.346 -20.469 1.00 69.44 256 CYS A C 1
ATOM 1995 O O . CYS A 1 256 ? 16.847 -4.470 -20.523 1.00 69.44 256 CYS A O 1
ATOM 1997 N N . GLU A 1 257 ? 15.183 -5.620 -21.494 1.00 72.25 257 GLU A N 1
ATOM 1998 C CA . GLU A 1 257 ? 15.136 -4.847 -22.739 1.00 72.25 257 GLU A CA 1
ATOM 1999 C C . GLU A 1 257 ? 14.122 -3.691 -22.689 1.00 72.25 257 GLU A C 1
ATOM 2001 O O . GLU A 1 257 ? 14.045 -2.918 -23.646 1.00 72.25 257 GLU A O 1
ATOM 2006 N N . ILE A 1 258 ? 13.354 -3.541 -21.600 1.00 73.88 258 ILE A N 1
ATOM 2007 C CA . ILE A 1 258 ? 12.438 -2.407 -21.437 1.00 73.88 258 ILE A CA 1
ATOM 2008 C C . ILE A 1 258 ? 13.250 -1.116 -21.333 1.00 73.88 258 ILE A C 1
ATOM 2010 O O . ILE A 1 258 ? 14.066 -0.946 -20.426 1.00 73.88 258 ILE A O 1
ATOM 2014 N N . ASP A 1 259 ? 12.970 -0.179 -22.236 1.00 76.00 259 ASP A N 1
ATOM 2015 C CA . ASP A 1 259 ? 13.618 1.125 -22.245 1.00 76.00 259 ASP A CA 1
ATOM 2016 C C . ASP A 1 259 ? 13.121 1.992 -21.077 1.00 76.00 259 ASP A C 1
ATOM 2018 O O . ASP A 1 259 ? 11.926 2.266 -20.912 1.00 76.00 259 ASP A O 1
ATOM 2022 N N . VAL A 1 260 ? 14.061 2.458 -20.258 1.00 76.81 260 VAL A N 1
ATOM 2023 C CA . VAL A 1 260 ? 13.795 3.360 -19.136 1.00 76.81 260 VAL A CA 1
ATOM 2024 C C . VAL A 1 260 ? 13.200 4.688 -19.622 1.00 76.81 260 VAL A C 1
ATOM 2026 O O . VAL A 1 260 ? 12.356 5.264 -18.929 1.00 76.81 260 VAL A O 1
ATOM 2029 N N . GLU A 1 261 ? 13.592 5.180 -20.803 1.00 73.94 261 GLU A N 1
ATOM 2030 C CA . GLU A 1 261 ? 13.056 6.422 -21.374 1.00 73.94 261 GLU A CA 1
ATOM 2031 C C . GLU A 1 261 ? 11.570 6.293 -21.728 1.00 73.94 261 GLU A C 1
ATOM 2033 O O . GLU A 1 261 ? 10.796 7.229 -21.490 1.00 73.94 261 GLU A O 1
ATOM 2038 N N . ASP A 1 262 ? 11.145 5.124 -22.211 1.00 73.06 262 ASP A N 1
ATOM 2039 C CA . ASP A 1 262 ? 9.740 4.838 -22.507 1.00 73.06 262 ASP A CA 1
ATOM 2040 C C . ASP A 1 262 ? 8.908 4.792 -21.220 1.00 73.06 262 ASP A C 1
ATOM 2042 O O . ASP A 1 262 ? 7.843 5.414 -21.142 1.00 73.06 262 ASP A O 1
ATOM 2046 N N . VAL A 1 263 ? 9.422 4.143 -20.167 1.00 75.25 263 VAL A N 1
ATOM 2047 C CA . VAL A 1 263 ? 8.768 4.108 -18.846 1.00 75.25 263 VAL A CA 1
ATOM 2048 C C . VAL A 1 263 ? 8.630 5.516 -18.267 1.00 75.25 263 VAL A C 1
ATOM 2050 O O . VAL A 1 263 ? 7.562 5.886 -17.775 1.00 75.25 263 VAL A O 1
ATOM 2053 N N . MET A 1 264 ? 9.681 6.334 -18.354 1.00 77.38 264 MET A N 1
ATOM 2054 C CA . MET A 1 264 ? 9.650 7.723 -17.887 1.00 77.38 264 MET A CA 1
ATOM 2055 C C . MET A 1 264 ? 8.688 8.594 -18.699 1.00 77.38 264 MET A C 1
ATOM 2057 O O . MET A 1 264 ? 7.999 9.447 -18.134 1.00 77.38 264 MET A O 1
ATOM 2061 N N . SER A 1 265 ? 8.623 8.387 -20.013 1.00 73.69 265 SER A N 1
ATOM 2062 C CA . SER A 1 265 ? 7.694 9.099 -20.892 1.00 73.69 265 SER A CA 1
ATOM 2063 C C . SER A 1 265 ? 6.246 8.752 -20.557 1.00 73.69 265 SER A C 1
ATOM 2065 O O . SER A 1 265 ? 5.397 9.644 -20.478 1.00 73.69 265 SER A O 1
ATOM 2067 N N . LEU A 1 266 ? 5.973 7.474 -20.283 1.00 75.06 266 LEU A N 1
ATOM 2068 C CA . LEU A 1 266 ? 4.660 7.002 -19.862 1.00 75.06 266 LEU A CA 1
ATOM 2069 C C . LEU A 1 266 ? 4.273 7.547 -18.478 1.00 75.06 266 LEU A C 1
ATOM 2071 O O . LEU A 1 266 ? 3.161 8.052 -18.320 1.00 75.06 266 LEU A O 1
ATOM 2075 N N . ASP A 1 267 ? 5.189 7.533 -17.502 1.00 81.19 267 ASP A N 1
ATOM 2076 C CA . ASP A 1 267 ? 4.964 8.136 -16.178 1.00 81.19 267 ASP A CA 1
ATOM 2077 C C . ASP A 1 267 ? 4.648 9.631 -16.304 1.00 81.19 267 ASP A C 1
ATOM 2079 O O . ASP A 1 267 ? 3.667 10.117 -15.740 1.00 81.19 267 ASP A O 1
ATOM 2083 N N . SER A 1 268 ? 5.409 10.362 -17.125 1.00 78.12 268 SER A N 1
ATOM 2084 C CA . SER A 1 268 ? 5.152 11.780 -17.389 1.00 78.12 268 SER A CA 1
ATOM 2085 C C . SER A 1 268 ? 3.772 12.018 -18.005 1.00 78.12 268 SER A C 1
ATOM 2087 O O . SER A 1 268 ? 3.078 12.953 -17.600 1.00 78.12 268 SER A O 1
ATOM 2089 N N . ALA A 1 269 ? 3.345 11.173 -18.947 1.00 75.56 269 ALA A N 1
ATOM 2090 C CA . ALA A 1 269 ? 2.022 11.271 -19.554 1.00 75.56 269 ALA A CA 1
ATOM 2091 C C . ALA A 1 269 ? 0.905 11.055 -18.519 1.00 75.56 269 ALA A C 1
ATOM 2093 O O . ALA A 1 269 ? -0.051 11.833 -18.476 1.00 75.56 269 ALA A O 1
ATOM 2094 N N . PHE A 1 270 ? 1.047 10.061 -17.638 1.00 81.31 270 PHE A N 1
ATOM 2095 C CA . PHE A 1 270 ? 0.093 9.827 -16.554 1.00 81.31 270 PHE A CA 1
ATOM 2096 C C . PHE A 1 270 ? 0.085 10.952 -15.513 1.00 81.31 270 PHE A C 1
ATOM 2098 O O . PHE A 1 270 ? -0.987 11.331 -15.046 1.00 81.31 270 PHE A O 1
ATOM 2105 N N . ARG A 1 271 ? 1.239 11.543 -15.183 1.00 84.12 271 ARG A N 1
ATOM 2106 C CA . ARG A 1 271 ? 1.305 12.717 -14.295 1.00 84.12 271 ARG A CA 1
ATOM 2107 C C . ARG A 1 271 ? 0.578 13.912 -14.895 1.00 84.12 271 ARG A C 1
ATOM 2109 O O . ARG A 1 271 ? -0.270 14.494 -14.231 1.00 84.12 271 ARG A O 1
ATOM 2116 N N . GLN A 1 272 ? 0.837 14.223 -16.165 1.00 80.38 272 GLN A N 1
ATOM 2117 C CA . GLN A 1 272 ? 0.145 15.305 -16.873 1.00 80.38 272 GLN A CA 1
ATOM 2118 C C . GLN A 1 272 ? -1.367 15.067 -16.932 1.00 80.38 272 GLN A C 1
ATOM 2120 O O . GLN A 1 272 ? -2.155 15.996 -16.755 1.00 80.38 272 GLN A O 1
ATOM 2125 N N . PHE A 1 273 ? -1.780 13.817 -17.147 1.00 78.75 273 PHE A N 1
ATOM 2126 C CA . PHE A 1 273 ? -3.185 13.434 -17.109 1.00 78.75 273 PHE A CA 1
ATOM 2127 C C . PHE A 1 273 ? -3.800 13.632 -15.717 1.00 78.75 273 PHE A C 1
ATOM 2129 O O . PHE A 1 273 ? -4.874 14.222 -15.598 1.00 78.75 273 PHE A O 1
ATOM 2136 N N . ASN A 1 274 ? -3.105 13.203 -14.662 1.00 82.88 274 ASN A N 1
ATOM 2137 C CA . ASN A 1 274 ? -3.537 13.407 -13.283 1.00 82.88 274 ASN A CA 1
ATOM 2138 C C . ASN A 1 274 ? -3.666 14.895 -12.957 1.00 82.88 274 ASN A C 1
ATOM 2140 O O . ASN A 1 274 ? -4.683 15.295 -12.395 1.00 82.88 274 ASN A O 1
ATOM 2144 N N . ASP A 1 275 ? -2.690 15.716 -13.338 1.00 81.62 275 ASP A N 1
ATOM 2145 C CA . ASP A 1 275 ? -2.720 17.163 -13.119 1.00 81.62 275 ASP A CA 1
ATOM 2146 C C . ASP A 1 275 ? -3.914 17.807 -13.833 1.00 81.62 275 ASP A C 1
ATOM 2148 O O . ASP A 1 275 ? -4.642 18.609 -13.239 1.00 81.62 275 ASP A O 1
ATOM 2152 N N . ALA A 1 276 ? -4.172 17.403 -15.082 1.00 78.00 276 ALA A N 1
ATOM 2153 C CA . ALA A 1 276 ? -5.339 17.849 -15.832 1.00 78.00 276 ALA A CA 1
ATOM 2154 C C . ALA A 1 276 ? -6.638 17.461 -15.111 1.00 78.00 276 ALA A C 1
ATOM 2156 O O . ALA A 1 276 ? -7.471 18.330 -14.850 1.00 78.00 276 ALA A O 1
ATOM 2157 N N . LEU A 1 277 ? -6.795 16.196 -14.707 1.00 74.56 277 LEU A N 1
ATOM 2158 C CA . LEU A 1 277 ? -7.977 15.739 -13.970 1.00 74.56 277 LEU A CA 1
ATOM 2159 C C . LEU A 1 277 ? -8.182 16.510 -12.661 1.00 74.56 277 LEU A C 1
ATOM 2161 O O . LEU A 1 277 ? -9.298 16.943 -12.379 1.00 74.56 277 LEU A O 1
ATOM 2165 N N . HIS A 1 278 ? -7.124 16.730 -11.878 1.00 74.12 278 HIS A N 1
ATOM 2166 C CA . HIS A 1 278 ? -7.215 17.462 -10.612 1.00 74.12 278 HIS A CA 1
ATOM 2167 C C . HIS A 1 278 ? -7.575 18.935 -10.811 1.00 74.12 278 HIS A C 1
ATOM 2169 O O . HIS A 1 278 ? -8.334 19.482 -10.015 1.00 74.12 278 HIS A O 1
ATOM 2175 N N . SER A 1 279 ? -7.091 19.572 -11.880 1.00 72.81 279 SER A N 1
ATOM 2176 C CA . SER A 1 279 ? -7.459 20.957 -12.201 1.00 72.81 279 SER A CA 1
ATOM 2177 C C . SER A 1 279 ? -8.939 21.130 -12.580 1.00 72.81 279 SER A C 1
ATOM 2179 O O . SER A 1 279 ? -9.461 22.245 -12.539 1.00 72.81 279 SER A O 1
ATOM 2181 N N . HIS A 1 280 ? -9.624 20.033 -12.916 1.00 63.47 280 HIS A N 1
ATOM 2182 C CA . HIS A 1 280 ? -10.991 20.030 -13.436 1.00 63.47 280 HIS A CA 1
ATOM 2183 C C . HIS A 1 280 ? -12.021 19.369 -12.511 1.00 63.47 280 HIS A C 1
ATOM 2185 O O . HIS A 1 280 ? -13.212 19.412 -12.817 1.00 63.47 280 HIS A O 1
ATOM 2191 N N . ILE A 1 281 ? -11.606 18.800 -11.376 1.00 60.56 281 ILE A N 1
ATOM 2192 C CA . ILE A 1 281 ? -12.522 18.368 -10.313 1.00 60.56 281 ILE A CA 1
ATOM 2193 C C . ILE A 1 281 ? -12.738 19.566 -9.379 1.00 60.56 281 ILE A C 1
ATOM 2195 O O . ILE A 1 281 ? -11.838 19.893 -8.601 1.00 60.56 281 ILE A O 1
ATOM 2199 N N . PRO A 1 282 ? -13.897 20.255 -9.420 1.00 54.03 282 PRO A N 1
ATOM 2200 C CA . PRO A 1 282 ? -14.155 21.331 -8.477 1.00 54.03 282 PRO A CA 1
ATOM 2201 C C . PRO A 1 282 ? -14.174 20.765 -7.047 1.00 54.03 282 PRO A C 1
ATOM 2203 O O . PRO A 1 282 ? -14.740 19.687 -6.824 1.00 54.03 282 PRO A O 1
ATOM 2206 N N . PRO A 1 283 ? -13.600 21.473 -6.052 1.00 51.44 283 PRO A N 1
ATOM 2207 C CA . PRO A 1 283 ? -13.803 21.116 -4.657 1.00 51.44 283 PRO A CA 1
ATOM 2208 C C . PRO A 1 283 ? -15.309 21.127 -4.419 1.00 51.44 283 PRO A C 1
ATOM 2210 O O . PRO A 1 283 ? -15.982 22.096 -4.755 1.00 51.44 283 PRO A O 1
ATOM 2213 N N . SER A 1 284 ? -15.840 20.020 -3.915 1.00 48.84 284 SER A N 1
ATOM 2214 C CA . SER A 1 284 ? -17.264 19.725 -3.776 1.00 48.84 284 SER A CA 1
ATOM 2215 C C . SER A 1 284 ? -18.066 20.863 -3.123 1.00 48.84 284 SER A C 1
ATOM 2217 O O . SER A 1 284 ? -18.277 20.853 -1.914 1.00 48.84 284 SER A O 1
ATOM 2219 N N . SER A 1 285 ? -18.501 21.851 -3.915 1.00 46.66 285 SER A N 1
ATOM 2220 C CA . SER A 1 285 ? -19.574 22.821 -3.665 1.00 46.66 285 SER A CA 1
ATOM 2221 C C . SER A 1 285 ? -19.718 23.789 -4.850 1.00 46.66 285 SER A C 1
ATOM 2223 O O . SER A 1 285 ? -18.795 24.523 -5.184 1.00 46.66 285 SER A O 1
ATOM 2225 N N . THR A 1 286 ? -20.933 23.847 -5.406 1.00 46.69 286 THR A N 1
ATOM 2226 C CA . THR A 1 286 ? -21.457 24.821 -6.392 1.00 46.69 286 THR A CA 1
ATOM 2227 C C . THR A 1 286 ? -21.064 24.619 -7.864 1.00 46.69 286 THR A C 1
ATOM 2229 O O . THR A 1 286 ? -20.199 25.298 -8.401 1.00 46.69 286 THR A O 1
ATOM 2232 N N . ALA A 1 287 ? -21.784 23.716 -8.541 1.00 41.66 287 ALA A N 1
ATOM 2233 C CA . ALA A 1 287 ? -21.782 23.597 -10.001 1.00 41.66 287 ALA A CA 1
ATOM 2234 C C . ALA A 1 287 ? -22.345 24.875 -10.647 1.00 41.66 287 ALA A C 1
ATOM 2236 O O . ALA A 1 287 ? -23.437 25.336 -10.291 1.00 41.66 287 ALA A O 1
ATOM 2237 N N . SER A 1 288 ? -21.607 25.443 -11.598 1.00 46.06 288 SER A N 1
ATOM 2238 C CA . SER A 1 288 ? -22.042 26.581 -12.409 1.00 46.06 288 SER A CA 1
ATOM 2239 C C . SER A 1 288 ? -21.691 26.336 -13.877 1.00 46.06 288 SER A C 1
ATOM 2241 O O . SER A 1 288 ? -20.890 25.473 -14.210 1.00 46.06 288 SER A O 1
ATOM 2243 N N . HIS A 1 289 ? -22.334 27.079 -14.776 1.00 45.28 289 HIS A N 1
ATOM 2244 C CA . HIS A 1 289 ? -22.409 26.826 -16.221 1.00 45.28 289 HIS A CA 1
ATOM 2245 C C . HIS A 1 289 ? -21.063 26.775 -16.995 1.00 45.28 289 HIS A C 1
ATOM 2247 O O . HIS A 1 289 ? -21.089 26.529 -18.201 1.00 45.28 289 HIS A O 1
ATOM 2253 N N . GLU A 1 290 ? -19.919 26.987 -16.333 1.00 46.50 290 GLU A N 1
ATOM 2254 C CA . GLU A 1 290 ? -18.555 26.816 -16.870 1.00 46.50 290 GLU A CA 1
ATOM 2255 C C . GLU A 1 290 ? -18.091 25.341 -16.920 1.00 46.50 290 GLU A C 1
ATOM 2257 O O . GLU A 1 290 ? -17.108 25.028 -17.593 1.00 46.50 290 GLU A O 1
ATOM 2262 N N . ASP A 1 291 ? -18.831 24.415 -16.300 1.00 46.94 291 ASP A N 1
ATOM 2263 C CA . ASP A 1 291 ? -18.455 22.996 -16.188 1.00 46.94 291 ASP A CA 1
ATOM 2264 C C . ASP A 1 291 ? -18.429 22.226 -17.532 1.00 46.94 291 ASP A C 1
ATOM 2266 O O . ASP A 1 291 ? -17.754 21.202 -17.641 1.00 46.94 291 ASP A O 1
ATOM 2270 N N . SER A 1 292 ? -19.096 22.706 -18.596 1.00 42.31 292 SER A N 1
ATOM 2271 C CA . SER A 1 292 ? -19.167 21.961 -19.872 1.00 42.31 292 SER A CA 1
ATOM 2272 C C . SER A 1 292 ? -17.897 22.039 -20.728 1.00 42.31 292 SER A C 1
ATOM 2274 O O . SER A 1 292 ? -17.624 21.123 -21.504 1.00 42.31 292 SER A O 1
ATOM 2276 N N . VAL A 1 293 ? -17.099 23.103 -20.587 1.00 42.06 293 VAL A N 1
ATOM 2277 C CA . VAL A 1 293 ? -15.838 23.265 -21.337 1.00 42.06 293 VAL A CA 1
ATOM 2278 C C . VAL A 1 293 ? -14.723 22.430 -20.701 1.00 42.06 293 VAL A C 1
ATOM 2280 O O . VAL A 1 293 ? -13.938 21.811 -21.417 1.00 42.06 293 VAL A O 1
ATOM 2283 N N . ASN A 1 294 ? -14.707 22.337 -19.367 1.00 46.84 294 ASN A N 1
ATOM 2284 C CA . ASN A 1 294 ? -13.756 21.508 -18.618 1.00 46.84 294 ASN A CA 1
ATOM 2285 C C . ASN A 1 294 ? -13.986 20.006 -18.857 1.00 46.84 294 ASN A C 1
ATOM 2287 O O . ASN A 1 294 ? -13.032 19.235 -18.945 1.00 46.84 294 ASN A O 1
ATOM 2291 N N . PHE A 1 295 ? -15.243 19.604 -19.052 1.00 45.62 295 PHE A N 1
ATOM 2292 C CA . PHE A 1 295 ? -15.613 18.223 -19.360 1.00 45.62 295 PHE A CA 1
ATOM 2293 C C . PHE A 1 295 ? -15.046 17.750 -20.710 1.00 45.62 295 PHE A C 1
ATOM 2295 O O . PHE A 1 295 ? -14.459 16.675 -20.793 1.00 45.62 295 PHE A O 1
ATOM 2302 N N . SER A 1 296 ? -15.112 18.592 -21.747 1.00 46.97 296 SER A N 1
ATOM 2303 C CA . SER A 1 296 ? -14.621 18.251 -23.093 1.00 46.97 296 SER A CA 1
ATOM 2304 C C . SER A 1 296 ? -13.094 18.065 -23.162 1.00 46.97 296 SER A C 1
ATOM 2306 O O . SER A 1 296 ? -12.591 17.291 -23.976 1.00 46.97 296 SER A O 1
ATOM 2308 N N . ILE A 1 297 ? -12.331 18.742 -22.298 1.00 49.53 297 ILE A N 1
ATOM 2309 C CA . ILE A 1 297 ? -10.868 18.591 -22.228 1.00 49.53 297 ILE A CA 1
ATOM 2310 C C . ILE A 1 297 ? -10.494 17.281 -21.522 1.00 49.53 297 ILE A C 1
ATOM 2312 O O . ILE A 1 297 ? -9.626 16.557 -22.014 1.00 49.53 297 ILE A O 1
ATOM 2316 N N . ALA A 1 298 ? -11.186 16.935 -20.431 1.00 48.81 298 ALA A N 1
ATOM 2317 C CA . ALA A 1 298 ? -11.009 15.656 -19.743 1.00 48.81 298 ALA A CA 1
ATOM 2318 C C . ALA A 1 298 ? -11.370 14.463 -20.649 1.00 48.81 298 ALA A C 1
ATOM 2320 O O . ALA A 1 298 ? -10.630 13.482 -20.697 1.00 48.81 298 ALA A O 1
ATOM 2321 N N . GLU A 1 299 ? -12.439 14.574 -21.444 1.00 51.06 299 GLU A N 1
ATOM 2322 C CA . GLU A 1 299 ? -12.809 13.575 -22.456 1.00 51.06 299 GLU A CA 1
ATOM 2323 C C . GLU A 1 299 ? -11.712 13.368 -23.507 1.00 51.06 299 GLU A C 1
ATOM 2325 O O . GLU A 1 299 ? -11.347 12.232 -23.810 1.00 51.06 299 GLU A O 1
ATOM 2330 N N . ASN A 1 300 ? -11.132 14.452 -24.030 1.00 51.47 300 ASN A N 1
ATOM 2331 C CA . ASN A 1 300 ? -10.032 14.360 -24.992 1.00 51.47 300 ASN A CA 1
ATOM 2332 C C . ASN A 1 300 ? -8.783 13.718 -24.375 1.00 51.47 300 ASN A C 1
ATOM 2334 O O . ASN A 1 300 ? -8.120 12.913 -25.029 1.00 51.47 300 ASN A O 1
ATOM 2338 N N . ALA A 1 301 ? -8.482 14.025 -23.112 1.00 51.84 301 ALA A N 1
ATOM 2339 C CA . ALA A 1 301 ? -7.367 13.425 -22.390 1.00 51.84 301 ALA A CA 1
ATOM 2340 C C . ALA A 1 301 ? -7.574 11.910 -22.179 1.00 51.84 301 ALA A C 1
ATOM 2342 O O . ALA A 1 301 ? -6.651 11.127 -22.403 1.00 51.84 301 ALA A O 1
ATOM 2343 N N . ILE A 1 302 ? -8.800 11.484 -21.854 1.00 53.50 302 ILE A N 1
ATOM 2344 C CA . ILE A 1 302 ? -9.187 10.068 -21.732 1.00 53.50 302 ILE A CA 1
ATOM 2345 C C . ILE A 1 302 ? -9.055 9.336 -23.077 1.00 53.50 302 ILE A C 1
ATOM 2347 O O . ILE A 1 302 ? -8.508 8.235 -23.134 1.00 53.50 302 ILE A O 1
ATOM 2351 N N . VAL A 1 303 ? -9.498 9.949 -24.180 1.00 51.22 303 VAL A N 1
ATOM 2352 C CA . VAL A 1 303 ? -9.383 9.369 -25.531 1.00 51.22 303 VAL A CA 1
ATOM 2353 C C . VAL A 1 303 ? -7.920 9.214 -25.963 1.00 51.22 303 VAL A C 1
ATOM 2355 O O . VAL A 1 303 ? -7.564 8.196 -26.565 1.00 51.22 303 VAL A O 1
ATOM 2358 N N . ILE A 1 304 ? -7.059 10.182 -25.640 1.00 51.34 304 ILE A N 1
ATOM 2359 C CA . ILE A 1 304 ? -5.615 10.102 -25.911 1.00 51.34 304 ILE A CA 1
ATOM 2360 C C . ILE A 1 304 ? -4.986 8.961 -25.105 1.00 51.34 304 ILE A C 1
ATOM 2362 O O . ILE A 1 304 ? -4.236 8.164 -25.665 1.00 51.34 304 ILE A O 1
ATOM 2366 N N . LEU A 1 305 ? -5.344 8.823 -23.828 1.00 55.16 305 LEU A N 1
ATOM 2367 C CA . LEU A 1 305 ? -4.796 7.792 -22.948 1.00 55.16 305 LEU A CA 1
ATOM 2368 C C . LEU A 1 305 ? -5.228 6.380 -23.378 1.00 55.16 305 LEU A C 1
ATOM 2370 O O . LEU A 1 305 ? -4.399 5.479 -23.469 1.00 55.16 305 LEU A O 1
ATOM 2374 N N . LEU A 1 306 ? -6.491 6.207 -23.779 1.00 53.09 306 LEU A N 1
ATOM 2375 C CA . LEU A 1 306 ? -6.980 4.965 -24.391 1.00 53.09 306 LEU A CA 1
ATOM 2376 C C . LEU A 1 306 ? -6.292 4.652 -25.729 1.00 53.09 306 LEU A C 1
ATOM 2378 O O . LEU A 1 306 ? -6.137 3.486 -26.083 1.00 53.09 306 LEU A O 1
ATOM 2382 N N . SER A 1 307 ? -5.892 5.673 -26.489 1.00 47.72 307 SER A N 1
ATOM 2383 C CA . SER A 1 307 ? -5.166 5.490 -27.752 1.00 47.72 307 SER A CA 1
ATOM 2384 C C . SER A 1 307 ? -3.715 5.069 -27.518 1.00 47.72 307 SER A C 1
ATOM 2386 O O . SER A 1 307 ? -3.208 4.232 -28.259 1.00 47.72 307 SER A O 1
ATOM 2388 N N . LEU A 1 308 ? -3.074 5.594 -26.470 1.00 50.06 308 LEU A N 1
ATOM 2389 C CA . LEU A 1 308 ? -1.737 5.180 -26.039 1.00 50.06 308 LEU A CA 1
ATOM 2390 C C . LEU A 1 308 ? -1.744 3.730 -25.539 1.00 50.06 308 LEU A C 1
ATOM 2392 O O . LEU A 1 308 ? -0.946 2.932 -26.013 1.00 50.06 308 LEU A O 1
ATOM 2396 N N . LEU A 1 309 ? -2.708 3.363 -24.686 1.00 53.19 309 LEU A N 1
ATOM 2397 C CA . LEU A 1 309 ? -2.855 1.994 -24.168 1.00 53.19 309 LEU A CA 1
ATOM 2398 C C . LEU A 1 309 ? -3.165 0.955 -25.259 1.00 53.19 309 LEU A C 1
ATOM 2400 O O . LEU A 1 309 ? -2.784 -0.203 -25.137 1.00 53.19 309 LEU A O 1
ATOM 2404 N N . LYS A 1 310 ? -3.852 1.354 -26.337 1.00 49.50 310 LYS A N 1
ATOM 2405 C CA . LYS A 1 310 ? -4.129 0.484 -27.495 1.00 49.50 310 LYS A CA 1
ATOM 2406 C C . LYS A 1 310 ? -2.963 0.368 -28.472 1.00 49.50 310 LYS A C 1
ATOM 2408 O O . LYS A 1 310 ? -2.974 -0.541 -29.291 1.00 49.50 310 LYS A O 1
ATOM 2413 N N . ALA A 1 311 ? -2.019 1.306 -28.450 1.00 37.84 311 ALA A N 1
ATOM 2414 C CA . ALA A 1 311 ? -0.842 1.278 -29.315 1.00 37.84 311 ALA A CA 1
ATOM 2415 C C . ALA A 1 311 ? 0.297 0.430 -28.726 1.00 37.84 311 ALA A C 1
ATOM 2417 O O . ALA A 1 311 ? 1.205 0.046 -29.459 1.00 37.84 311 ALA A O 1
ATOM 2418 N N . THR A 1 312 ? 0.248 0.153 -27.421 1.00 38.03 312 THR A N 1
ATOM 2419 C CA . THR A 1 312 ? 1.251 -0.618 -26.675 1.00 38.03 312 THR A CA 1
ATOM 2420 C C . THR A 1 312 ? 0.863 -2.085 -26.434 1.00 38.03 312 THR A C 1
ATOM 2422 O O . THR A 1 312 ? 1.608 -2.792 -25.760 1.00 38.03 312 THR A O 1
ATOM 2425 N N . GLY A 1 313 ? -0.273 -2.551 -26.973 1.00 33.62 313 GLY A N 1
ATOM 2426 C CA . GLY A 1 313 ? -0.703 -3.960 -26.981 1.00 33.62 313 GLY A CA 1
ATOM 2427 C C . GLY A 1 313 ? -0.848 -4.507 -28.394 1.00 33.62 313 GLY A C 1
ATOM 2428 O O . GLY A 1 313 ? -0.697 -5.737 -28.555 1.00 33.62 313 GLY A O 1
#

pLDDT: mean 70.91, std 15.6, range [31.25, 93.0]

Organism: NCBI:txid1849047

Nearest PDB structures (foldseek):
  7yoo-assembly1_R  TM=2.166E-01  e=1.306E+00  Homo sapiens
  8k6n-assembly1_E  TM=2.365E-01  e=2.857E+00  Homo sapiens
  6tp3-assembly2_B  TM=2.341E-01  e=5.251E+00  Homo sapiens

Foldseek 3Di:
DPDPPDAPLVLLVVLLVLLVVLLVLLPPPLQDDAQDRSVLLNVLSVLLNVLSVLVSVLSVVQVVVVVVPPDPDDQPDDPVVVVLSVLSSVLSVQLSVLSVCQSVCCDPVRDRPPDDHPDPSSVSNVVSSVSSNVSSVVSVLCSLLSVQSSVVVCVVVVVVVPPDVDDPDDDDDDDPPLVVQLVLLLVLLVLLLVLLVLVLVLLVPDDDDPVCPVLSVVLNVLSVVSNVVSSCLSSDHPVNLVVCVVVVHDHPVNSSVDDSVVSNVSSVLSNVLSVLSVVLDPDPDDDDPVNPVSVVVNVVSSVVVVVVSVVVD

Secondary structure (DSSP, 8-state):
-------HHHHHHHHHHHHHHHHHHHT-TT---SSS-HHHHHHHHHHHHHHHHHHHHHHHHHHHHHTTS---------THHHHHHHHHHHHHHHHHHHHHHHHH-B-TTS-B--PPTTSHHHHHHHHHHHHHHHHHHHHHHHHHHHHHHHHHHHHHHHTGGG--S--------PPP--HHHHHHHHHHHHHHHHHHHHHHHHHHH----HHHHHHHHHHHHHHHHHHHHHHHHHH--HHHHHHHHHTT---HHHHHTS-HHHHHHHHHHHHHHHHHHHHHS--SS---TTHHHHHHHHHHHHHHHHHHHHH--

Radius of gyration: 25.06 Å; Cα contacts (8 Å, |Δi|>4): 184; chains: 1; bounding box: 73×48×69 Å

Solvent-accessible surface area (backbone atoms only — not comparable to full-atom values): 18291 Å² total; per-residue (Å²): 133,80,76,77,76,88,44,73,42,55,54,40,54,53,42,46,53,52,44,53,53,46,46,57,59,59,67,40,93,84,62,74,65,63,85,49,60,56,68,60,51,43,50,51,46,52,56,34,44,58,49,48,50,56,50,31,55,55,45,48,54,53,53,58,56,63,73,62,77,81,67,103,63,80,80,88,68,63,71,64,55,57,56,49,54,51,52,49,45,51,45,54,49,55,47,46,52,52,52,50,51,59,66,58,47,57,43,99,84,75,48,72,68,78,74,58,82,81,38,72,68,35,53,49,50,52,52,42,55,48,53,52,50,50,57,37,50,54,49,59,68,45,47,57,31,54,48,37,55,48,51,54,51,49,56,65,54,61,64,63,81,67,70,66,99,78,68,96,68,85,85,73,86,70,78,76,86,58,63,71,55,52,54,52,38,52,56,46,51,50,55,30,44,52,42,49,50,50,39,49,54,54,57,70,70,53,88,63,54,84,87,44,44,61,61,51,49,53,50,48,52,52,50,52,48,50,47,51,52,50,49,52,65,61,41,55,37,85,68,48,27,57,53,24,50,78,71,74,44,77,31,59,70,62,58,71,64,59,56,54,66,59,49,51,52,51,34,51,52,43,47,54,48,40,53,52,53,57,77,62,54,72,72,96,73,82,93,58,94,69,57,67,65,53,49,56,54,53,51,51,52,51,54,51,50,54,50,52,62,61,71,77,109

Mean predicted aligned error: 16.09 Å

Sequence (313 aa):
MEATQFTPSASCSQLLGAIDQAIQSLQRPDLELTGISTDRLAYQYQALHEVVDSFRAILAVYENHERSEELDYSPVIDPTFFDWIANCSTTVSCMQEEIDKQAGAINSDGFVEIAMPGDEADLALKNLANSLDDNRKLLSEFLPILRCDLDEFLAAHAGQAYISPNLEDNTLPYPPTVQGDIHTLKSKLYGLSDTIKMCLETINRFNSSEDLTAVMGDLRQDLQKCVQVLTEVLTNNGSEWIESMIQGKLTYAEFCEIDVEDVMSLDSAFRQFNDALHSHIPPSSTASHEDSVNFSIAENAIVILLSLLKATG